Protein AF-A0A8T2MVT0-F1 (afdb_monomer_lite)

InterPro domains:
  IPR004836 Sodium/calcium exchanger protein [PR01259] (28-40)
  IPR004836 Sodium/calcium exchanger protein [PR01259] (41-52)
  IPR004836 Sodium/calcium exchanger protein [PR01259] (54-66)
  IPR004836 Sodium/calcium exchanger protein [PR01259] (67-80)
  IPR004837 Sodium/calcium exchanger membrane region [PF01699] (23-147)
  IPR044880 NCX, central ion-binding domain superfamily [G3DSA:1.20.1420.30] (1-172)
  IPR051171 Calcium/Cation Antiporter [PTHR11878] (1-149)

Secondary structure (DSSP, 8-state):
-HHHHHHHHHHHHTSPPTTGGGGHHHHHHHHHHHHHHHHHHHHHHHHHHHHHT--HHHHHHHHHHHHHHHHHHHHHHHHHHH-TT-HHHHHHHHHHHHHIIIIIIIHHHHHHHHHHHHTT-------TTHHHHHHHHHHHHHHHHHHHHHHHHHHHHHHTT-S-SHHHHHH-TT--HHHHHHHSTT-SEEEETTTTEEEE----

Organism: NCBI:txid121402

Foldseek 3Di:
DVVVCVVVVVLCVQQDDCPPPVNPSNVVSVVVSVVVVLVVLLVVQLVVCVVVVHHSVVSSVVVVVCVQVVVLVVQLVVCCVVDPVSPSSVCSVVVSVCCCCCVVVVVVVVVQCVVCVVVVHDDDDDCPCVVVVVVVVVVVVVVVVVLVVVLVVVVVCVLVVNDDCQVNLVSPPDDDPVVVCVSCPVPQWDQDNVVSDIDGDDDD

Radius of gyration: 23.91 Å; chains: 1; bounding box: 56×41×60 Å

Structure (mmCIF, N/CA/C/O backbone):
data_AF-A0A8T2MVT0-F1
#
_entry.id   AF-A0A8T2MVT0-F1
#
loop_
_atom_site.group_PDB
_atom_site.id
_atom_site.type_symbol
_atom_site.label_atom_id
_atom_site.label_alt_id
_atom_site.label_comp_id
_atom_site.label_asym_id
_atom_site.label_entity_id
_atom_site.label_seq_id
_atom_site.pdbx_PDB_ins_code
_atom_site.Cartn_x
_atom_site.Cartn_y
_atom_site.Cartn_z
_atom_site.occupancy
_atom_site.B_iso_or_equiv
_atom_site.auth_seq_id
_atom_site.auth_comp_id
_atom_site.auth_asym_id
_atom_site.auth_atom_id
_atom_site.pdbx_PDB_model_num
ATOM 1 N N . MET A 1 1 ? -14.343 26.063 -3.616 1.00 56.59 1 MET A N 1
ATOM 2 C CA . MET A 1 1 ? -14.250 24.582 -3.611 1.00 56.59 1 MET A CA 1
ATOM 3 C C . MET A 1 1 ? -14.595 23.917 -4.950 1.00 56.59 1 MET A C 1
ATOM 5 O O . MET A 1 1 ? -14.144 22.805 -5.187 1.00 56.59 1 MET A O 1
ATOM 9 N N . HIS A 1 2 ? -15.331 24.571 -5.863 1.00 71.50 2 HIS A N 1
ATOM 10 C CA . HIS A 1 2 ? -15.676 23.964 -7.160 1.00 71.50 2 HIS A CA 1
ATOM 11 C C . HIS A 1 2 ? -14.484 23.880 -8.140 1.00 71.50 2 HIS A C 1
ATOM 13 O O . HIS A 1 2 ? -14.334 22.885 -8.829 1.00 71.50 2 HIS A O 1
ATOM 19 N N . PHE A 1 3 ? -13.586 24.872 -8.164 1.00 76.88 3 PHE A N 1
ATOM 20 C CA . PHE A 1 3 ? -12.464 24.904 -9.117 1.00 76.88 3 PHE A CA 1
ATOM 21 C C . PHE A 1 3 ? -11.421 23.791 -8.885 1.00 76.88 3 PHE A C 1
ATOM 23 O O . PHE A 1 3 ? -11.001 23.143 -9.836 1.00 76.88 3 PHE A O 1
ATOM 30 N N . LEU A 1 4 ? -11.070 23.492 -7.624 1.00 71.88 4 LEU A N 1
ATOM 31 C CA . LEU A 1 4 ? -10.156 22.383 -7.296 1.00 71.88 4 LEU A CA 1
ATOM 32 C C . LEU A 1 4 ? -10.736 21.005 -7.653 1.00 71.88 4 LEU A C 1
ATOM 34 O O . LEU A 1 4 ? -9.999 20.099 -8.026 1.00 71.88 4 LEU A O 1
ATOM 38 N N . THR A 1 5 ? -12.057 20.839 -7.553 1.00 78.06 5 THR A N 1
ATOM 39 C CA . THR A 1 5 ? -12.717 19.556 -7.832 1.00 78.06 5 THR A CA 1
ATOM 40 C C . THR A 1 5 ? -12.989 19.337 -9.318 1.00 78.06 5 THR A C 1
ATOM 42 O O . THR A 1 5 ? -13.214 18.199 -9.713 1.00 78.06 5 THR A O 1
ATOM 45 N N . VAL A 1 6 ? -12.923 20.377 -10.162 1.00 78.88 6 VAL A N 1
ATOM 46 C CA . VAL A 1 6 ? -13.047 20.244 -11.627 1.00 78.88 6 VAL A CA 1
ATOM 47 C C . VAL A 1 6 ? -11.916 19.396 -12.196 1.00 78.88 6 VAL A C 1
ATOM 49 O O . VAL A 1 6 ? -12.187 18.508 -12.995 1.00 78.88 6 VAL A O 1
ATOM 52 N N . PHE A 1 7 ? -10.678 19.606 -11.740 1.00 78.56 7 PHE A N 1
ATOM 53 C CA . PHE A 1 7 ? -9.538 18.784 -12.157 1.00 78.56 7 PHE A CA 1
ATOM 54 C C . PHE A 1 7 ? -9.799 17.293 -11.893 1.00 78.56 7 PHE A C 1
ATOM 56 O O . PHE A 1 7 ? -9.676 16.462 -12.790 1.00 78.56 7 PHE A O 1
ATOM 63 N N . TRP A 1 8 ? -10.261 16.976 -10.682 1.00 71.31 8 TRP A N 1
ATOM 64 C CA . TRP A 1 8 ? -10.567 15.605 -10.274 1.00 71.31 8 TRP A CA 1
ATOM 65 C C . TRP A 1 8 ? -11.783 15.026 -11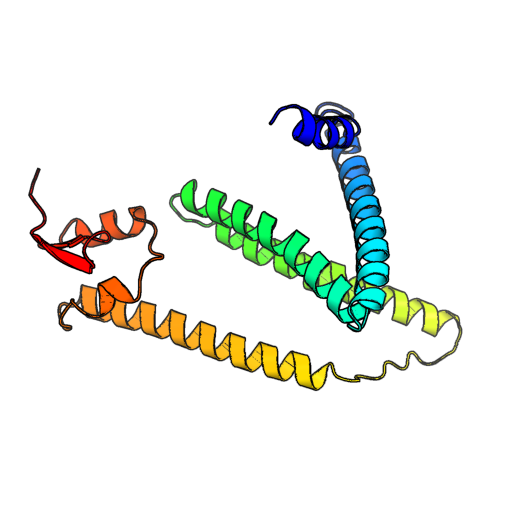.011 1.00 71.31 8 TRP A C 1
ATOM 67 O O . TRP A 1 8 ? -11.777 13.869 -11.420 1.00 71.31 8 TRP A O 1
ATOM 77 N N . LYS A 1 9 ? -12.810 15.846 -11.263 1.00 75.75 9 LYS A N 1
ATOM 78 C CA . LYS A 1 9 ? -14.000 15.455 -12.031 1.00 75.75 9 LYS A CA 1
ATOM 79 C C . LYS A 1 9 ? -13.685 15.145 -13.489 1.00 75.75 9 LYS A C 1
ATOM 81 O O . LYS A 1 9 ? -14.251 14.204 -14.024 1.00 75.75 9 LYS A O 1
ATOM 86 N N . VAL A 1 10 ? -12.797 15.908 -14.124 1.00 77.12 10 VAL A N 1
ATOM 87 C CA . VAL A 1 10 ? -12.372 15.659 -15.510 1.00 77.12 10 VAL A CA 1
ATOM 88 C C . VAL A 1 10 ? -11.519 14.395 -15.590 1.00 77.12 10 VAL A C 1
ATOM 90 O O . VAL A 1 10 ? -11.726 13.583 -16.484 1.00 77.12 10 VAL A O 1
ATOM 93 N N . LEU A 1 11 ? -10.6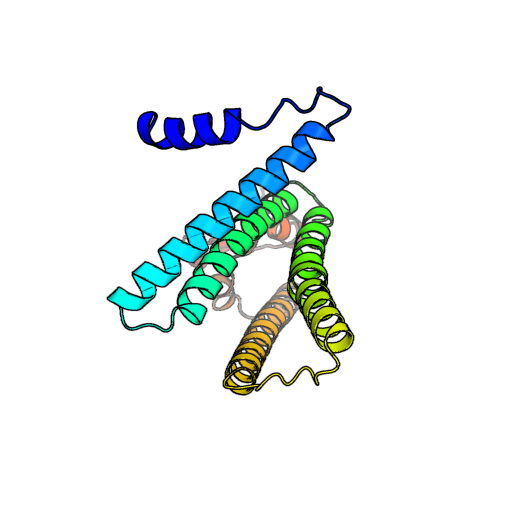21 14.185 -14.624 1.00 73.88 11 LEU A N 1
ATOM 94 C CA . LEU A 1 11 ? -9.790 12.983 -14.565 1.00 73.88 11 LEU A CA 1
ATOM 95 C C . LEU A 1 11 ? -10.634 11.710 -14.382 1.00 73.88 11 LEU A C 1
ATOM 97 O O . LEU A 1 11 ? -10.388 10.709 -15.051 1.00 73.88 11 LEU A O 1
ATOM 101 N N . PHE A 1 12 ? -11.676 11.760 -13.547 1.00 71.62 12 PHE A N 1
ATOM 102 C CA . PHE A 1 12 ? -12.602 10.638 -13.372 1.00 71.62 12 PHE A CA 1
ATOM 103 C C . PHE A 1 12 ? -13.691 10.525 -14.440 1.00 71.62 12 PHE A C 1
ATOM 105 O O . PHE A 1 12 ? -14.237 9.441 -14.614 1.00 71.62 12 PHE A O 1
ATOM 112 N N . ALA A 1 13 ? -13.973 11.580 -15.206 1.00 73.88 13 ALA A N 1
ATOM 113 C CA . ALA A 1 13 ? -14.859 11.492 -16.368 1.00 73.88 13 ALA A CA 1
ATOM 114 C C . ALA A 1 13 ? -14.280 10.606 -17.487 1.00 73.88 13 ALA A C 1
ATOM 116 O O . ALA A 1 13 ? -15.027 10.138 -18.343 1.00 73.88 13 ALA A O 1
ATOM 117 N N . CYS A 1 14 ? -12.968 10.344 -17.469 1.00 70.81 14 CYS A N 1
ATOM 118 C CA . CYS A 1 14 ? -12.319 9.382 -18.360 1.00 70.81 14 CYS A CA 1
ATOM 119 C C . CYS A 1 14 ? -12.651 7.916 -18.024 1.00 70.81 14 CYS A C 1
ATOM 121 O O . CYS A 1 14 ? -12.365 7.040 -18.838 1.00 70.81 14 CYS A O 1
ATOM 123 N N . VAL A 1 15 ? -13.230 7.627 -16.852 1.00 76.50 15 VAL A N 1
ATOM 124 C CA . VAL A 1 15 ? -13.641 6.269 -16.471 1.00 76.50 15 VAL A CA 1
ATOM 125 C C . VAL A 1 15 ? -15.044 6.002 -17.035 1.00 76.50 15 VAL A C 1
ATOM 127 O O . VAL A 1 15 ? -15.980 6.727 -16.693 1.00 76.50 15 VAL A O 1
ATOM 130 N N . PRO A 1 16 ? -15.223 4.995 -17.912 1.00 76.19 16 PRO A N 1
ATOM 131 C CA . PRO A 1 16 ? -16.522 4.704 -18.507 1.00 76.19 16 PRO A CA 1
ATOM 132 C C . PRO A 1 16 ? -17.524 4.221 -17.442 1.00 76.19 16 PRO A C 1
ATOM 134 O O . PRO A 1 16 ? -17.116 3.609 -16.452 1.00 76.19 16 PRO A O 1
ATOM 137 N N . PRO A 1 17 ? -18.836 4.457 -17.638 1.00 75.00 17 PRO A N 1
ATOM 138 C CA . PRO A 1 17 ? -19.864 4.035 -16.690 1.00 75.00 17 PRO A CA 1
ATOM 139 C C . PRO A 1 17 ? -19.879 2.509 -16.514 1.00 75.00 17 PRO A C 1
ATOM 141 O O . PRO A 1 17 ? -19.619 1.753 -17.452 1.00 75.00 17 PRO A O 1
ATOM 144 N N . THR A 1 18 ? -20.224 2.056 -15.308 1.00 71.50 18 THR A N 1
ATOM 145 C CA . THR A 1 18 ? -20.203 0.641 -14.885 1.00 71.50 18 THR A CA 1
ATOM 146 C C . THR A 1 18 ? -21.158 -0.265 -15.669 1.00 71.50 18 THR A C 1
ATOM 148 O O . THR A 1 18 ? -20.956 -1.476 -15.709 1.00 71.50 18 THR A O 1
ATOM 151 N N . GLU A 1 19 ? -22.159 0.308 -16.337 1.00 74.62 19 GLU A N 1
ATOM 152 C CA . GLU A 1 19 ? -23.109 -0.409 -17.198 1.00 74.62 19 GLU A CA 1
ATOM 153 C C . GLU A 1 19 ? -22.504 -0.812 -18.554 1.00 74.62 19 GLU A C 1
ATOM 155 O O . GLU A 1 19 ? -23.025 -1.694 -19.240 1.00 74.62 19 GLU A O 1
ATOM 160 N N . TYR A 1 20 ? -21.377 -0.211 -18.948 1.00 74.31 20 TYR A N 1
ATOM 161 C CA . TYR A 1 20 ? -20.717 -0.538 -20.205 1.00 74.31 20 TYR A CA 1
ATOM 162 C C . TYR A 1 20 ? -19.908 -1.837 -20.074 1.00 74.31 20 TYR A C 1
ATOM 164 O O . TYR A 1 20 ? -18.993 -1.946 -19.254 1.00 74.31 20 TYR A O 1
ATOM 172 N N . TRP A 1 21 ? -20.227 -2.830 -20.911 1.00 75.62 21 TRP A N 1
ATOM 173 C CA . TRP A 1 21 ? -19.505 -4.108 -21.013 1.00 75.62 21 TRP A CA 1
ATOM 174 C C . TRP A 1 21 ? -19.365 -4.865 -19.675 1.00 75.62 21 TRP A C 1
ATOM 176 O O . TRP A 1 21 ? -18.282 -5.339 -19.327 1.00 75.62 21 TRP A O 1
ATOM 186 N N . ASN A 1 22 ? -20.458 -4.993 -18.913 1.00 80.12 22 ASN A N 1
ATOM 187 C CA . ASN A 1 22 ? -20.481 -5.697 -17.618 1.00 80.12 22 ASN A CA 1
ATOM 188 C C . ASN A 1 22 ? -19.393 -5.207 -16.636 1.00 80.12 22 ASN A C 1
ATOM 190 O O . ASN A 1 22 ? -18.810 -6.003 -15.904 1.00 80.12 22 ASN A O 1
ATOM 194 N N . GLY A 1 23 ? -19.052 -3.915 -16.673 1.00 78.69 23 GLY A N 1
ATOM 195 C CA . GLY A 1 23 ? -18.061 -3.309 -15.782 1.00 78.69 23 GLY A CA 1
ATOM 196 C C . GLY A 1 23 ? -16.592 -3.603 -16.119 1.00 78.69 23 GLY A C 1
ATOM 197 O O . GLY A 1 23 ? -15.710 -2.958 -15.552 1.00 78.69 23 GLY A O 1
ATOM 198 N N . TRP A 1 24 ? -16.290 -4.491 -17.074 1.00 83.25 24 TRP A N 1
ATOM 199 C CA . TRP A 1 24 ? -14.906 -4.808 -17.459 1.00 83.25 24 TRP A CA 1
ATOM 200 C C . TRP A 1 24 ? -14.171 -3.604 -18.049 1.00 83.25 24 TRP A C 1
ATOM 202 O O . TRP A 1 24 ? -13.002 -3.376 -17.743 1.00 83.25 24 TRP A O 1
ATOM 212 N N . ALA A 1 25 ? -14.864 -2.794 -18.853 1.00 83.44 25 ALA A N 1
ATOM 213 C CA . ALA A 1 25 ? -14.296 -1.566 -19.402 1.00 83.44 25 ALA A CA 1
ATOM 214 C C . ALA A 1 25 ? -13.951 -0.558 -18.292 1.00 83.44 25 ALA A C 1
ATOM 216 O O . ALA A 1 25 ? -12.874 0.035 -18.312 1.00 83.44 25 ALA A O 1
ATOM 217 N N . CYS A 1 26 ? -14.826 -0.414 -17.292 1.00 83.38 26 CYS A N 1
ATOM 218 C CA . CYS A 1 26 ? -14.576 0.431 -16.125 1.00 83.38 26 CYS A CA 1
ATOM 219 C C . CYS A 1 26 ? -13.349 -0.052 -15.340 1.00 83.38 26 CYS A C 1
ATOM 221 O O . CYS A 1 26 ? -12.514 0.764 -14.962 1.00 83.38 26 CYS A O 1
ATOM 223 N N . PHE A 1 27 ? -13.210 -1.365 -15.143 1.00 84.69 27 PHE A N 1
ATOM 224 C CA . PHE A 1 27 ? -12.093 -1.966 -14.413 1.00 84.69 27 PHE A CA 1
ATOM 225 C C . PHE A 1 27 ? -10.738 -1.765 -15.107 1.00 84.69 27 PHE A C 1
ATOM 227 O O . PHE A 1 27 ? -9.767 -1.346 -14.481 1.00 84.69 27 PHE A O 1
ATOM 234 N N . VAL A 1 28 ? -10.656 -2.028 -16.415 1.00 87.00 28 VAL A N 1
ATOM 235 C CA . VAL A 1 28 ? -9.388 -1.895 -17.154 1.00 87.00 28 VAL A CA 1
ATOM 236 C C . VAL A 1 28 ? -8.966 -0.429 -17.257 1.00 87.00 28 VAL A C 1
ATOM 238 O O . VAL A 1 28 ? -7.789 -0.105 -17.073 1.00 87.00 28 VAL A O 1
ATOM 241 N N . VAL A 1 29 ? -9.915 0.473 -17.522 1.00 87.12 29 VAL A N 1
ATOM 242 C CA . VAL A 1 29 ? -9.625 1.907 -17.630 1.00 87.12 29 VAL A CA 1
ATOM 243 C C . VAL A 1 29 ? -9.226 2.488 -16.274 1.00 87.12 29 VAL A C 1
ATOM 245 O O . VAL A 1 29 ? -8.252 3.235 -16.216 1.00 87.12 29 VAL A O 1
ATOM 248 N N . SER A 1 30 ? -9.898 2.116 -15.179 1.00 85.38 30 SER A N 1
ATOM 249 C CA . SER A 1 30 ? -9.543 2.611 -13.843 1.00 85.38 30 SER A CA 1
ATOM 250 C C . SER A 1 30 ? -8.144 2.160 -13.416 1.00 85.38 30 SER A C 1
ATOM 252 O O . SER A 1 30 ? -7.350 3.000 -12.998 1.00 85.38 30 SER A O 1
ATOM 254 N N . ILE A 1 31 ? -7.790 0.884 -13.609 1.00 86.25 31 ILE A N 1
ATOM 255 C CA . ILE A 1 31 ? -6.433 0.380 -13.340 1.00 86.25 31 ILE A CA 1
ATOM 256 C C . ILE A 1 31 ? -5.393 1.116 -14.189 1.00 86.25 31 ILE A C 1
ATOM 258 O O . ILE A 1 31 ? -4.340 1.494 -13.677 1.00 86.25 31 ILE A O 1
ATOM 262 N N . SER A 1 32 ? -5.687 1.360 -15.469 1.00 87.44 32 SER A N 1
ATOM 263 C CA . SER A 1 32 ? -4.769 2.066 -16.372 1.00 87.44 32 SER A CA 1
ATOM 264 C C . SER A 1 32 ? -4.530 3.514 -15.932 1.00 87.44 32 SER A C 1
ATOM 266 O O . SER A 1 32 ? -3.391 3.979 -15.925 1.00 87.44 32 SER A O 1
ATOM 268 N N . VAL A 1 33 ? -5.588 4.223 -15.523 1.00 86.62 33 VAL A N 1
ATOM 269 C CA . VAL A 1 33 ? -5.502 5.603 -15.018 1.00 86.62 33 VAL A CA 1
ATOM 270 C C . VAL A 1 33 ? -4.740 5.657 -13.696 1.00 86.62 33 VAL A C 1
ATOM 272 O O . VAL A 1 33 ? -3.877 6.519 -13.539 1.00 86.62 33 VAL A O 1
ATOM 275 N N . ILE A 1 34 ? -5.009 4.731 -12.769 1.00 85.38 34 ILE A N 1
ATOM 276 C CA . ILE A 1 34 ? -4.275 4.634 -11.500 1.00 85.38 34 ILE A CA 1
ATOM 277 C C . ILE A 1 34 ? -2.791 4.377 -11.779 1.00 85.38 34 ILE A C 1
ATOM 279 O O . ILE A 1 34 ? -1.951 5.106 -11.266 1.00 85.38 34 ILE A O 1
ATOM 283 N N . GLY A 1 35 ? -2.463 3.418 -12.651 1.00 85.56 35 GLY A N 1
ATOM 284 C CA . GLY A 1 35 ? -1.079 3.112 -13.020 1.00 85.56 35 GLY A CA 1
ATOM 285 C C . GLY A 1 35 ? -0.339 4.305 -13.632 1.00 85.56 35 GLY A C 1
ATOM 286 O O . GLY A 1 35 ? 0.784 4.605 -13.226 1.00 85.56 35 GLY A O 1
ATOM 287 N N . LEU A 1 36 ? -0.978 5.031 -14.556 1.00 86.31 36 LEU A N 1
ATOM 288 C CA . LEU A 1 36 ? -0.407 6.242 -15.152 1.00 86.31 36 LEU A CA 1
ATOM 289 C C . LEU A 1 36 ? -0.196 7.345 -14.106 1.00 86.31 36 LEU A C 1
ATOM 291 O O . LEU A 1 36 ? 0.858 7.976 -14.072 1.00 86.31 36 LEU A O 1
ATOM 295 N N . LEU A 1 37 ? -1.186 7.571 -13.242 1.00 85.12 37 LEU A N 1
ATOM 296 C CA . LEU A 1 37 ? -1.107 8.583 -12.196 1.00 85.12 37 LEU A CA 1
ATOM 297 C C . LEU A 1 37 ? 0.009 8.259 -11.193 1.00 85.12 37 LEU A C 1
ATOM 299 O O . LEU A 1 37 ? 0.784 9.145 -10.840 1.00 85.12 37 LEU A O 1
ATOM 303 N N . THR A 1 38 ? 0.132 6.996 -10.773 1.00 84.00 38 THR A N 1
ATOM 304 C CA . THR A 1 38 ? 1.208 6.539 -9.884 1.00 84.00 38 THR A CA 1
ATOM 305 C C . THR A 1 38 ? 2.585 6.729 -10.520 1.00 84.00 38 THR A C 1
ATOM 307 O O . THR A 1 38 ? 3.500 7.168 -9.825 1.00 84.00 38 THR A O 1
ATOM 310 N N . ALA A 1 39 ? 2.736 6.473 -11.824 1.00 84.81 39 ALA A N 1
ATOM 311 C CA . ALA A 1 39 ? 3.991 6.718 -12.537 1.00 84.81 39 ALA A CA 1
ATOM 312 C C . ALA A 1 39 ? 4.372 8.209 -12.526 1.00 84.81 39 ALA A C 1
ATOM 314 O O . ALA A 1 39 ? 5.478 8.558 -12.120 1.00 84.81 39 ALA A O 1
ATOM 315 N N . ILE A 1 40 ? 3.426 9.096 -12.860 1.00 86.19 40 ILE A N 1
ATOM 316 C CA . ILE A 1 40 ? 3.650 10.551 -12.853 1.00 86.19 40 ILE A CA 1
ATOM 317 C C . ILE A 1 40 ? 4.021 11.048 -11.449 1.00 86.19 40 ILE A C 1
ATOM 319 O O . ILE A 1 40 ? 4.938 11.853 -11.294 1.00 86.19 40 ILE A O 1
ATOM 323 N N . ILE A 1 41 ? 3.324 10.573 -10.411 1.00 84.69 41 ILE A N 1
ATOM 324 C CA . ILE A 1 41 ? 3.620 10.943 -9.020 1.00 84.69 41 ILE A CA 1
ATOM 325 C C . ILE A 1 41 ? 5.016 10.460 -8.614 1.00 84.69 41 ILE A C 1
ATOM 327 O O . ILE A 1 41 ? 5.733 11.201 -7.944 1.00 84.69 41 ILE A O 1
ATOM 331 N N . GLY A 1 42 ? 5.415 9.253 -9.027 1.00 82.44 42 GLY A N 1
ATOM 332 C CA . GLY A 1 42 ? 6.758 8.724 -8.786 1.00 82.44 42 GLY A CA 1
ATOM 333 C C . GLY A 1 42 ? 7.848 9.599 -9.406 1.00 82.44 42 GLY A C 1
ATOM 334 O O . GLY A 1 42 ? 8.805 9.967 -8.720 1.00 82.44 42 GLY A O 1
ATOM 335 N N . ASP A 1 43 ? 7.658 10.012 -10.659 1.00 85.19 43 ASP A N 1
ATOM 336 C CA . ASP A 1 43 ? 8.600 10.883 -11.365 1.00 85.19 43 ASP A CA 1
ATOM 337 C C . ASP A 1 43 ? 8.696 12.262 -10.691 1.00 85.19 43 ASP A C 1
ATOM 339 O O . ASP A 1 43 ? 9.796 12.751 -10.422 1.00 85.19 43 ASP A O 1
ATOM 343 N N . LEU A 1 44 ? 7.561 12.860 -10.307 1.00 83.75 44 LEU A N 1
ATOM 344 C CA . LEU A 1 44 ? 7.544 14.117 -9.549 1.00 83.75 44 LEU A CA 1
ATOM 345 C C . LEU A 1 44 ? 8.244 13.972 -8.189 1.00 83.75 44 LEU A C 1
ATOM 347 O O . LEU A 1 44 ? 9.042 14.832 -7.818 1.00 83.75 44 LEU A O 1
ATOM 351 N N . ALA A 1 45 ? 7.974 12.894 -7.449 1.00 81.44 45 ALA A N 1
ATOM 352 C CA . ALA A 1 45 ? 8.562 12.652 -6.132 1.00 81.44 45 ALA A CA 1
ATOM 353 C C . ALA A 1 45 ? 10.090 12.497 -6.191 1.00 81.44 45 ALA A C 1
ATOM 355 O O . ALA A 1 45 ? 10.780 12.920 -5.259 1.00 81.44 45 ALA A O 1
ATOM 356 N N . SER A 1 46 ? 10.619 11.933 -7.281 1.00 78.25 46 SER A N 1
ATOM 357 C CA . SER A 1 46 ? 12.064 11.833 -7.510 1.00 78.25 46 SER A CA 1
ATOM 358 C C . SER A 1 46 ? 12.696 13.208 -7.771 1.00 78.25 46 SER A C 1
ATOM 360 O O . SER A 1 46 ? 13.667 13.585 -7.118 1.00 78.25 46 SER A O 1
ATOM 362 N N . HIS A 1 47 ? 12.069 14.041 -8.609 1.00 83.06 47 HIS A N 1
ATOM 363 C CA . HIS A 1 47 ? 12.518 15.414 -8.840 1.00 83.06 47 HIS A CA 1
ATOM 364 C C . HIS A 1 47 ? 12.480 16.277 -7.572 1.00 83.06 47 HIS A C 1
ATOM 366 O O . HIS A 1 47 ? 13.420 17.032 -7.313 1.00 83.06 47 HIS A O 1
ATOM 372 N N . PHE A 1 48 ? 11.434 16.147 -6.749 1.00 80.62 48 PHE A N 1
ATOM 373 C CA . PHE A 1 48 ? 11.377 16.815 -5.448 1.00 80.62 48 PHE A CA 1
ATOM 374 C C . PHE A 1 48 ? 12.448 16.285 -4.481 1.00 80.62 48 PHE A C 1
ATOM 376 O O . PHE A 1 48 ? 13.088 17.085 -3.795 1.00 80.62 48 PHE A O 1
ATOM 383 N N . GLY A 1 49 ? 12.702 14.972 -4.456 1.00 77.56 49 GLY A N 1
ATOM 384 C CA . GLY A 1 49 ? 13.755 14.346 -3.644 1.00 77.56 49 GLY A CA 1
ATOM 385 C C . GLY A 1 49 ? 15.135 14.956 -3.895 1.00 77.56 49 GLY A C 1
ATOM 386 O O . GLY A 1 49 ? 15.796 15.395 -2.947 1.00 77.56 49 GLY A O 1
ATOM 387 N N . CYS A 1 50 ? 15.489 15.131 -5.170 1.00 75.19 50 CYS A N 1
ATOM 388 C CA . CYS A 1 50 ? 16.715 15.801 -5.604 1.00 75.19 50 CYS A CA 1
ATOM 389 C C . CYS A 1 50 ? 16.852 17.240 -5.072 1.00 75.19 50 CYS A C 1
ATOM 391 O O . CYS A 1 50 ? 17.951 17.654 -4.707 1.00 75.19 50 CYS A O 1
ATOM 393 N N . THR A 1 51 ? 15.759 18.008 -4.986 1.00 79.69 51 THR A N 1
ATOM 394 C CA . THR A 1 51 ? 15.800 19.393 -4.467 1.00 79.69 51 THR A CA 1
ATOM 395 C C . THR A 1 51 ? 15.939 19.478 -2.947 1.00 79.69 51 THR A C 1
ATOM 397 O O . THR A 1 51 ? 16.506 20.442 -2.438 1.00 79.69 51 THR A O 1
ATOM 400 N N . VAL A 1 52 ? 15.450 18.470 -2.220 1.00 80.75 52 VAL A N 1
ATOM 401 C CA . VAL A 1 52 ? 15.478 18.413 -0.747 1.00 80.75 52 VAL A CA 1
ATOM 402 C C . VAL A 1 52 ? 16.729 17.683 -0.229 1.00 80.75 52 VAL A C 1
ATOM 404 O O . VAL A 1 52 ? 17.023 17.720 0.964 1.00 80.75 52 VAL A O 1
ATOM 407 N N . GLY A 1 53 ? 17.505 17.042 -1.111 1.00 76.06 53 GLY A N 1
ATOM 408 C CA . GLY A 1 53 ? 18.691 16.264 -0.738 1.00 76.06 53 GLY A CA 1
ATOM 409 C C . GLY A 1 53 ? 18.357 14.914 -0.094 1.00 76.06 53 GLY A C 1
ATOM 410 O O . GLY A 1 53 ? 19.191 14.333 0.601 1.00 76.06 53 GLY A O 1
ATOM 411 N N . LEU A 1 54 ? 17.138 14.413 -0.307 1.00 75.44 54 LEU A N 1
ATOM 412 C CA . LEU A 1 54 ? 16.708 13.087 0.131 1.00 75.44 54 LEU A CA 1
ATOM 413 C C . LEU A 1 54 ? 16.886 12.084 -1.009 1.00 75.44 54 LEU A C 1
ATOM 415 O O . LEU A 1 54 ? 16.819 12.430 -2.182 1.00 75.44 54 LEU A O 1
ATOM 419 N N . ARG A 1 55 ? 17.099 10.814 -0.662 1.00 73.88 55 ARG A N 1
ATOM 420 C CA . ARG A 1 55 ? 17.234 9.749 -1.658 1.00 73.88 55 ARG A CA 1
ATOM 421 C C . ARG A 1 55 ? 15.887 9.538 -2.355 1.00 73.88 55 ARG A C 1
ATOM 423 O O . ARG A 1 55 ? 14.921 9.187 -1.681 1.00 73.88 55 ARG A O 1
ATOM 430 N N . ASP A 1 56 ? 15.851 9.674 -3.678 1.00 72.44 56 ASP A N 1
ATOM 431 C CA . ASP A 1 56 ? 14.630 9.592 -4.501 1.00 72.44 56 ASP A CA 1
ATOM 432 C C . ASP A 1 56 ? 13.798 8.331 -4.238 1.00 72.44 56 ASP A C 1
ATOM 434 O O . ASP A 1 56 ? 12.571 8.359 -4.214 1.00 72.44 56 ASP A O 1
ATOM 438 N N . THR A 1 57 ? 14.466 7.207 -3.972 1.00 67.94 57 THR A N 1
ATOM 439 C CA . THR A 1 57 ? 13.796 5.948 -3.636 1.00 67.94 57 THR A CA 1
ATOM 440 C C . THR A 1 57 ? 12.994 6.051 -2.338 1.00 67.94 57 THR A C 1
ATOM 442 O O . THR A 1 57 ? 11.920 5.475 -2.233 1.00 67.94 57 THR A O 1
ATOM 445 N N . VAL A 1 58 ? 13.492 6.784 -1.340 1.00 73.88 58 VAL A N 1
ATOM 446 C CA . VAL A 1 58 ? 12.818 6.932 -0.042 1.00 73.88 58 VAL A CA 1
ATOM 447 C C . VAL A 1 58 ? 11.617 7.862 -0.176 1.00 73.88 58 VAL A C 1
ATOM 449 O O . VAL A 1 58 ? 10.546 7.538 0.328 1.00 73.88 58 VAL A O 1
ATOM 452 N N . THR A 1 59 ? 11.760 8.984 -0.888 1.00 76.56 59 THR A N 1
ATOM 453 C CA . THR A 1 59 ? 10.648 9.922 -1.098 1.00 76.56 59 THR A CA 1
ATOM 454 C C . THR A 1 59 ? 9.539 9.280 -1.925 1.00 76.56 59 THR A C 1
ATOM 456 O O . THR A 1 59 ? 8.386 9.300 -1.499 1.00 76.56 59 THR A O 1
ATOM 459 N N . ALA A 1 60 ? 9.873 8.627 -3.042 1.00 74.44 60 ALA A N 1
ATOM 460 C CA . ALA A 1 60 ? 8.894 7.943 -3.884 1.00 74.44 60 ALA A CA 1
ATOM 461 C C . ALA A 1 60 ? 8.151 6.830 -3.126 1.00 74.44 60 ALA A C 1
ATOM 463 O O . ALA A 1 60 ? 6.923 6.781 -3.162 1.00 74.44 60 ALA A O 1
ATOM 464 N N . VAL A 1 61 ? 8.866 5.978 -2.379 1.00 74.75 61 VAL A N 1
ATOM 465 C CA . VAL A 1 61 ? 8.242 4.887 -1.610 1.00 74.75 61 VAL A CA 1
ATOM 466 C C . VAL A 1 61 ? 7.320 5.424 -0.517 1.00 74.75 61 VAL A C 1
ATOM 468 O O . VAL A 1 61 ? 6.226 4.896 -0.353 1.00 74.75 61 VAL A O 1
ATOM 471 N N . VAL A 1 62 ? 7.702 6.486 0.200 1.00 80.25 62 VAL A N 1
ATOM 472 C CA . VAL A 1 62 ? 6.853 7.069 1.253 1.00 80.25 62 VAL A CA 1
ATOM 473 C C . VAL A 1 62 ? 5.593 7.702 0.663 1.00 80.25 62 VAL A C 1
ATOM 475 O O . VAL A 1 62 ? 4.504 7.437 1.162 1.00 80.25 62 VAL A O 1
ATOM 478 N N . PHE A 1 63 ? 5.697 8.487 -0.413 1.00 79.81 63 PHE A N 1
ATOM 479 C CA . PHE A 1 63 ? 4.516 9.093 -1.039 1.00 79.81 63 PHE A CA 1
ATOM 480 C C . PHE A 1 63 ? 3.567 8.048 -1.635 1.00 79.81 63 PHE A C 1
ATOM 482 O O . PHE A 1 63 ? 2.354 8.175 -1.477 1.00 79.81 63 PHE A O 1
ATOM 489 N N . VAL A 1 64 ? 4.098 6.995 -2.262 1.00 78.38 64 VAL A N 1
ATOM 490 C CA . VAL A 1 64 ? 3.288 5.887 -2.790 1.00 78.38 64 VAL A CA 1
ATOM 491 C C . VAL A 1 64 ? 2.644 5.081 -1.655 1.00 78.38 64 VAL A C 1
ATOM 493 O O . VAL A 1 64 ? 1.454 4.770 -1.721 1.00 78.38 64 VAL A O 1
ATOM 496 N N . ALA A 1 65 ? 3.385 4.791 -0.581 1.00 79.69 65 ALA A N 1
ATOM 497 C CA . ALA A 1 65 ? 2.859 4.080 0.585 1.00 79.69 65 ALA A CA 1
ATOM 498 C C . ALA A 1 65 ? 1.774 4.889 1.315 1.00 79.69 65 ALA A C 1
ATOM 500 O O . ALA A 1 65 ? 0.749 4.335 1.706 1.00 79.69 65 ALA A O 1
ATOM 501 N N . LEU A 1 66 ? 1.955 6.205 1.459 1.00 83.00 66 LEU A N 1
ATOM 502 C CA . LEU A 1 66 ? 0.938 7.096 2.025 1.00 83.00 66 LEU A CA 1
ATOM 503 C C . LEU A 1 66 ? -0.287 7.203 1.110 1.00 83.00 66 LEU A C 1
ATOM 505 O O . LEU A 1 66 ? -1.418 7.138 1.587 1.00 83.00 66 LEU A O 1
ATOM 509 N N . GLY A 1 67 ? -0.069 7.333 -0.201 1.00 80.31 67 GLY A N 1
ATOM 510 C CA . GLY A 1 67 ? -1.132 7.462 -1.198 1.00 80.31 67 GLY A CA 1
ATOM 511 C C . GLY A 1 67 ? -2.041 6.236 -1.309 1.00 80.31 67 GLY A C 1
ATOM 512 O O . GLY A 1 67 ? -3.185 6.379 -1.724 1.00 80.31 67 GLY A O 1
ATOM 513 N N . THR A 1 68 ? -1.559 5.059 -0.905 1.00 82.88 68 THR A N 1
ATOM 514 C CA . THR A 1 68 ? -2.334 3.808 -0.835 1.00 82.88 68 THR A CA 1
ATOM 515 C C . THR A 1 68 ? -2.942 3.600 0.554 1.00 82.88 68 THR A C 1
ATOM 517 O O . THR A 1 68 ? -4.155 3.478 0.694 1.00 82.88 68 THR A O 1
ATOM 520 N N . SER A 1 69 ? -2.137 3.710 1.613 1.00 84.94 69 SER A N 1
ATOM 521 C CA . SER A 1 69 ? -2.586 3.408 2.982 1.00 84.94 69 SER A CA 1
ATOM 522 C C . SER A 1 69 ? -3.677 4.352 3.498 1.00 84.94 69 SER A C 1
ATOM 524 O O . SER A 1 69 ? -4.544 3.928 4.262 1.00 84.94 69 SER A O 1
ATOM 526 N N . ILE A 1 70 ? -3.657 5.635 3.113 1.00 85.12 70 ILE A N 1
ATOM 527 C CA . ILE A 1 70 ? -4.672 6.614 3.539 1.00 85.12 70 ILE A CA 1
ATOM 528 C C . ILE A 1 70 ? -6.073 6.226 3.030 1.00 85.12 70 ILE A C 1
ATOM 530 O O . ILE A 1 70 ? -6.971 6.073 3.863 1.00 85.12 70 ILE A O 1
ATOM 534 N N . PRO A 1 71 ? -6.307 6.052 1.714 1.00 81.75 71 PRO A N 1
ATOM 535 C CA . PRO A 1 71 ? -7.612 5.620 1.221 1.00 81.75 71 PRO A CA 1
ATOM 536 C C . PRO A 1 71 ? -8.007 4.229 1.732 1.00 81.75 71 PRO A C 1
ATOM 538 O O . PRO A 1 71 ? -9.168 4.056 2.096 1.00 81.75 71 PRO A O 1
ATOM 541 N N . ASP A 1 72 ? -7.068 3.284 1.859 1.00 84.31 72 ASP A N 1
ATOM 542 C CA . ASP A 1 72 ? -7.339 1.965 2.453 1.00 84.31 72 ASP A CA 1
ATOM 543 C C . ASP A 1 72 ? -7.834 2.078 3.905 1.00 84.31 72 ASP A C 1
ATOM 545 O O . ASP A 1 72 ? -8.789 1.407 4.309 1.00 84.31 72 ASP A O 1
ATOM 549 N N . THR A 1 73 ? -7.238 2.980 4.689 1.00 83.81 73 THR A N 1
ATOM 550 C CA . THR A 1 73 ? -7.656 3.254 6.071 1.00 83.81 73 THR A CA 1
ATOM 551 C C . THR A 1 73 ? -9.051 3.869 6.112 1.00 83.81 73 THR A C 1
ATOM 553 O O . THR A 1 73 ? -9.875 3.463 6.930 1.00 83.81 73 THR A O 1
ATOM 556 N N . PHE A 1 74 ? -9.358 4.816 5.220 1.00 84.44 74 PHE A N 1
ATOM 557 C CA . PHE A 1 74 ? -10.699 5.399 5.135 1.00 84.44 74 PHE A CA 1
ATOM 558 C C . PHE A 1 74 ? -11.751 4.365 4.733 1.00 84.44 74 PHE A C 1
ATOM 560 O O . PHE A 1 74 ? -12.803 4.311 5.365 1.00 84.44 74 PHE A O 1
ATOM 567 N N . ALA A 1 75 ? -11.464 3.523 3.739 1.00 84.25 75 ALA A N 1
ATOM 568 C CA . ALA A 1 75 ? -12.359 2.450 3.322 1.00 84.25 75 ALA A CA 1
ATOM 569 C C . ALA A 1 75 ? -12.609 1.453 4.465 1.00 84.25 75 ALA A C 1
ATOM 571 O O . ALA A 1 75 ? -13.757 1.127 4.754 1.00 84.25 75 ALA A O 1
ATOM 572 N N . SER A 1 76 ? -11.554 1.053 5.183 1.00 82.56 76 SER A N 1
ATOM 573 C CA . SER A 1 76 ? -11.656 0.143 6.335 1.00 82.56 76 SER A CA 1
ATOM 574 C C . SER A 1 76 ? -12.432 0.768 7.495 1.00 82.56 76 SER A C 1
ATOM 576 O O . SER A 1 76 ? -13.277 0.117 8.101 1.00 82.56 76 SER A O 1
ATOM 578 N N . LYS A 1 77 ? -12.216 2.061 7.775 1.00 81.94 77 LYS A N 1
ATOM 579 C CA . LYS A 1 77 ? -12.977 2.798 8.792 1.00 81.94 77 LYS A CA 1
ATOM 580 C C . LYS A 1 77 ? -14.463 2.849 8.443 1.00 81.94 77 LYS A C 1
ATOM 582 O O . LYS A 1 77 ? -15.298 2.593 9.305 1.00 81.94 77 LYS A O 1
ATOM 587 N N . VAL A 1 78 ? -14.792 3.200 7.200 1.00 82.56 78 VAL A N 1
ATOM 588 C CA . VAL A 1 78 ? -16.185 3.271 6.738 1.00 82.56 78 VAL A CA 1
ATOM 589 C C . VAL A 1 78 ? -16.832 1.891 6.821 1.00 82.56 78 VAL A C 1
ATOM 591 O O . VAL A 1 78 ? -17.912 1.783 7.389 1.00 82.56 78 VAL A O 1
ATOM 594 N N . ALA A 1 79 ? -16.143 0.838 6.374 1.00 80.88 79 ALA A N 1
ATOM 595 C CA . ALA A 1 79 ? -16.620 -0.537 6.492 1.00 80.88 79 ALA A CA 1
ATOM 596 C C . ALA A 1 79 ? -16.859 -0.950 7.955 1.00 80.88 79 ALA A C 1
ATOM 598 O O . ALA A 1 79 ? -17.899 -1.516 8.257 1.00 80.88 79 ALA A O 1
ATOM 599 N N . ALA A 1 80 ? -15.955 -0.602 8.876 1.00 78.88 80 ALA A N 1
ATOM 600 C CA . ALA A 1 80 ? -16.112 -0.900 10.303 1.00 78.88 80 ALA A CA 1
ATOM 601 C C . ALA A 1 80 ? -17.249 -0.117 10.975 1.00 78.88 80 ALA A C 1
ATOM 603 O O . ALA A 1 80 ? -17.801 -0.579 11.961 1.00 78.88 80 ALA A O 1
ATOM 604 N N . THR A 1 81 ? -17.570 1.079 10.475 1.00 74.19 81 THR A N 1
ATOM 605 C CA . THR A 1 81 ? -18.652 1.912 11.033 1.00 74.19 81 THR A CA 1
ATOM 606 C C . THR A 1 81 ? -20.019 1.503 10.478 1.00 74.19 81 THR A C 1
ATOM 608 O O . THR A 1 81 ? -21.041 1.780 11.088 1.00 74.19 81 THR A O 1
ATOM 611 N N . GLN A 1 82 ? -20.056 0.901 9.287 1.00 76.75 82 GLN A N 1
ATOM 612 C CA . GLN A 1 82 ? -21.299 0.511 8.617 1.00 76.75 82 GLN A CA 1
ATOM 613 C C . GLN A 1 82 ? -21.690 -0.951 8.855 1.00 76.75 82 GLN A C 1
ATOM 615 O O . GLN A 1 82 ? -22.839 -1.308 8.603 1.00 76.75 82 GLN A O 1
ATOM 620 N N . ASP A 1 83 ? -20.754 -1.787 9.299 1.00 74.44 83 ASP A N 1
ATOM 621 C CA . ASP A 1 83 ? -20.955 -3.215 9.525 1.00 74.44 83 ASP A CA 1
ATOM 622 C C . ASP A 1 83 ? -20.936 -3.534 11.026 1.00 74.44 83 ASP A C 1
ATOM 624 O O . ASP A 1 83 ? -19.956 -3.255 11.714 1.00 74.44 83 ASP A O 1
ATOM 628 N N . GLN A 1 84 ? -22.005 -4.162 11.519 1.00 63.41 84 GLN A N 1
ATOM 629 C CA . GLN A 1 84 ? -22.183 -4.502 12.934 1.00 63.41 84 GLN A CA 1
ATOM 630 C C . GLN A 1 84 ? -21.124 -5.501 13.434 1.00 63.41 84 GLN A C 1
ATOM 632 O O . GLN A 1 84 ? -20.757 -5.478 14.608 1.00 63.41 84 GLN A O 1
ATOM 637 N N . TYR A 1 85 ? -20.614 -6.362 12.547 1.00 72.00 85 TYR A N 1
ATOM 638 C CA . TYR A 1 85 ? -19.594 -7.364 12.883 1.00 72.00 85 TYR A CA 1
ATOM 639 C C . TYR A 1 85 ? -18.188 -6.978 12.410 1.00 72.00 85 TYR A C 1
ATOM 641 O O . TYR A 1 85 ? -17.233 -7.703 12.670 1.00 72.00 85 TYR A O 1
ATOM 649 N N . ALA A 1 86 ? -18.043 -5.829 11.738 1.00 74.75 86 ALA A N 1
ATOM 650 C CA . ALA A 1 86 ? -16.787 -5.329 11.176 1.00 74.75 86 ALA A CA 1
ATOM 651 C C . ALA A 1 86 ? -16.02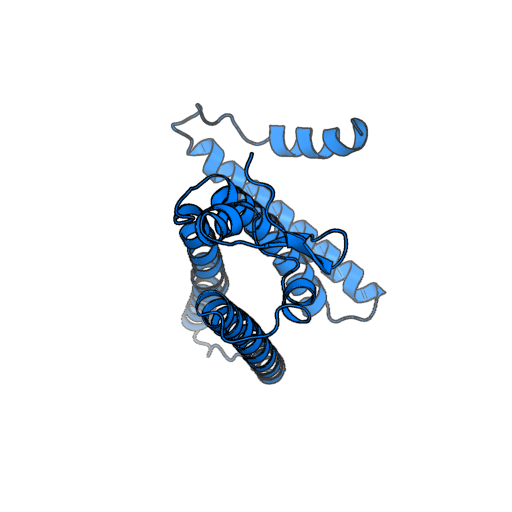2 -6.325 10.267 1.00 74.75 86 ALA A C 1
ATOM 653 O O . ALA A 1 86 ? -14.852 -6.087 9.942 1.00 74.75 86 ALA A O 1
ATOM 654 N N . ASP A 1 87 ? -16.668 -7.394 9.792 1.00 78.12 87 ASP A N 1
ATOM 655 C CA . ASP A 1 87 ? -16.066 -8.424 8.938 1.00 78.12 87 ASP A CA 1
ATOM 656 C C . ASP A 1 87 ? -15.584 -7.821 7.613 1.00 78.12 87 ASP A C 1
ATOM 658 O O . ASP A 1 87 ? -14.496 -8.140 7.115 1.00 78.12 87 ASP A O 1
ATOM 662 N N . ALA A 1 88 ? -16.351 -6.869 7.072 1.00 78.12 88 ALA A N 1
ATOM 663 C CA . ALA A 1 88 ? -15.981 -6.133 5.869 1.00 78.12 88 ALA A CA 1
ATOM 664 C C . ALA A 1 88 ? -14.681 -5.321 6.044 1.00 78.12 88 ALA A C 1
ATOM 666 O O . ALA A 1 88 ? -13.880 -5.217 5.111 1.00 78.12 88 ALA A O 1
ATOM 667 N N . SER A 1 89 ? -14.432 -4.778 7.240 1.00 80.81 89 SER A N 1
ATOM 668 C CA . SER A 1 89 ? -13.202 -4.034 7.543 1.00 80.81 89 SER A CA 1
ATOM 669 C C . SER A 1 89 ? -11.987 -4.958 7.604 1.00 80.81 89 SER A C 1
ATOM 671 O O . SER A 1 89 ? -10.956 -4.670 6.992 1.00 80.81 89 SER A O 1
ATOM 673 N N . VAL A 1 90 ? -12.123 -6.114 8.264 1.00 83.00 90 VAL A N 1
ATOM 674 C CA . VAL A 1 90 ? -11.052 -7.122 8.350 1.00 83.00 90 VAL A CA 1
ATOM 675 C C . VAL A 1 90 ? -10.680 -7.639 6.961 1.00 83.00 90 VAL A C 1
ATOM 677 O O . VAL A 1 90 ? -9.492 -7.754 6.639 1.00 83.00 90 VAL A O 1
ATOM 680 N N . GLY A 1 91 ? -11.684 -7.900 6.120 1.00 83.81 91 GLY A N 1
ATOM 681 C CA . GLY A 1 91 ? -11.495 -8.284 4.723 1.00 83.81 91 GLY A CA 1
ATOM 682 C C . GLY A 1 91 ? -10.743 -7.225 3.917 1.00 83.81 91 GLY A C 1
ATOM 683 O O . GLY A 1 91 ? -9.812 -7.564 3.186 1.00 83.81 91 GLY A O 1
ATOM 684 N N . ASN A 1 92 ? -11.083 -5.944 4.092 1.00 85.25 92 ASN A N 1
ATOM 685 C CA . ASN A 1 92 ? -10.422 -4.851 3.382 1.00 85.25 92 ASN A CA 1
ATOM 686 C C . ASN A 1 92 ? -8.954 -4.681 3.807 1.00 85.25 92 ASN A C 1
ATOM 688 O O . ASN A 1 92 ? -8.073 -4.642 2.951 1.00 85.25 92 ASN A O 1
ATOM 692 N N . VAL A 1 93 ? -8.671 -4.664 5.116 1.00 85.25 93 VAL A N 1
ATOM 693 C CA . VAL A 1 93 ? -7.300 -4.520 5.648 1.00 85.25 93 VAL A CA 1
ATOM 694 C C . VAL A 1 93 ? -6.422 -5.711 5.265 1.00 85.25 93 VAL A C 1
ATOM 696 O O . VAL A 1 93 ? -5.255 -5.548 4.905 1.00 85.25 93 VAL A O 1
ATOM 699 N N . THR A 1 94 ? -6.961 -6.927 5.343 1.00 86.12 94 THR A N 1
ATOM 700 C CA . THR A 1 94 ? -6.201 -8.140 5.016 1.00 86.12 94 THR A CA 1
ATOM 701 C C . THR A 1 94 ? -5.985 -8.253 3.507 1.00 86.12 94 THR A C 1
ATOM 703 O O . THR A 1 94 ? -4.887 -8.590 3.062 1.00 86.12 94 THR A O 1
ATOM 706 N N . GLY A 1 95 ? -7.009 -7.930 2.713 1.00 86.19 95 GLY A N 1
ATOM 707 C CA . GLY A 1 95 ? -6.976 -7.994 1.256 1.00 86.19 95 GLY A CA 1
ATOM 708 C C . GLY A 1 95 ? -6.004 -6.993 0.633 1.00 86.19 95 GLY A C 1
ATOM 709 O O . GLY A 1 95 ? -5.167 -7.395 -0.178 1.00 86.19 95 GLY A O 1
ATOM 710 N N . SER A 1 96 ? -6.057 -5.718 1.031 1.00 86.94 96 SER A N 1
ATOM 711 C CA . SER A 1 96 ? -5.168 -4.680 0.484 1.00 86.94 96 SER A CA 1
ATOM 712 C C . SER A 1 96 ? -3.696 -4.958 0.812 1.00 86.94 96 SER A C 1
ATOM 714 O O . SER A 1 96 ? -2.833 -4.894 -0.067 1.00 86.94 96 SER A O 1
ATOM 716 N N . ASN A 1 97 ? -3.403 -5.401 2.038 1.00 88.25 97 ASN A N 1
ATOM 717 C CA . ASN A 1 97 ? -2.053 -5.798 2.444 1.00 88.25 97 ASN A CA 1
ATOM 718 C C . ASN A 1 97 ? -1.548 -7.039 1.695 1.00 88.25 97 ASN A C 1
ATOM 720 O O . ASN A 1 97 ? -0.394 -7.070 1.261 1.00 88.25 97 ASN A O 1
ATOM 724 N N . ALA A 1 98 ? -2.403 -8.048 1.502 1.00 88.44 98 ALA A N 1
ATOM 725 C CA . ALA A 1 98 ? -2.052 -9.233 0.727 1.00 88.44 98 ALA A CA 1
ATOM 726 C C . ALA A 1 98 ? -1.713 -8.865 -0.727 1.00 88.44 98 ALA A C 1
ATOM 728 O O . ALA A 1 98 ? -0.688 -9.303 -1.250 1.00 88.44 98 ALA A O 1
ATOM 729 N N . VAL A 1 99 ? -2.517 -8.010 -1.365 1.00 88.31 99 VAL A N 1
ATOM 730 C CA . VAL A 1 99 ? -2.250 -7.504 -2.720 1.00 88.31 99 VAL A CA 1
ATOM 731 C C . VAL A 1 99 ? -0.914 -6.755 -2.775 1.00 88.31 99 VAL A C 1
ATOM 733 O O . VAL A 1 99 ? -0.099 -7.036 -3.653 1.00 88.31 99 VAL A O 1
ATOM 736 N N . ASN A 1 100 ? -0.620 -5.878 -1.814 1.00 87.50 100 ASN A N 1
ATOM 737 C CA . ASN A 1 100 ? 0.637 -5.122 -1.793 1.00 87.50 100 ASN A CA 1
ATOM 738 C C . ASN A 1 100 ? 1.878 -6.026 -1.701 1.00 87.50 100 ASN A C 1
ATOM 740 O O . ASN A 1 100 ? 2.864 -5.816 -2.413 1.00 87.50 100 ASN A O 1
ATOM 744 N N . VAL A 1 101 ? 1.835 -7.068 -0.868 1.00 87.38 101 VAL A N 1
ATOM 745 C CA . VAL A 1 101 ? 2.972 -7.985 -0.697 1.00 87.38 101 VAL A CA 1
ATOM 746 C C . VAL A 1 101 ? 3.081 -8.962 -1.869 1.00 87.38 101 VAL A C 1
ATOM 748 O O . VAL A 1 101 ? 4.149 -9.084 -2.473 1.00 87.38 101 VAL A O 1
ATOM 751 N N . PHE A 1 102 ? 1.993 -9.650 -2.221 1.00 88.75 102 PHE A N 1
ATOM 752 C CA . PHE A 1 102 ? 2.029 -10.705 -3.236 1.00 88.75 102 PHE A CA 1
ATOM 753 C C . PHE A 1 102 ? 2.062 -10.151 -4.660 1.00 88.75 102 PHE A C 1
ATOM 755 O O . PHE A 1 102 ? 2.892 -10.582 -5.461 1.00 88.75 102 PHE A O 1
ATOM 762 N N . LEU A 1 103 ? 1.192 -9.192 -4.985 1.00 87.81 103 LEU A N 1
ATOM 763 C CA . LEU A 1 103 ? 1.130 -8.606 -6.324 1.00 87.81 103 LEU A CA 1
ATOM 764 C C . LEU A 1 103 ? 2.122 -7.454 -6.487 1.00 87.81 103 LEU A C 1
ATOM 766 O O . LEU A 1 103 ? 2.770 -7.376 -7.525 1.00 87.81 103 LEU A O 1
ATOM 770 N N . GLY A 1 104 ? 2.298 -6.602 -5.474 1.00 85.31 104 GLY A N 1
ATOM 771 C CA . GLY A 1 104 ? 3.258 -5.498 -5.546 1.00 85.31 104 GLY A CA 1
ATOM 772 C C . GLY A 1 104 ? 4.708 -5.988 -5.587 1.00 85.31 104 GLY A C 1
ATOM 773 O O . GLY A 1 104 ? 5.408 -5.799 -6.581 1.00 85.31 104 GLY A O 1
ATOM 774 N N . ILE A 1 105 ? 5.166 -6.649 -4.521 1.00 86.31 105 ILE A N 1
ATOM 775 C CA . ILE A 1 105 ? 6.567 -7.096 -4.407 1.00 86.31 105 ILE A CA 1
ATOM 776 C C . ILE A 1 105 ? 6.779 -8.453 -5.091 1.00 86.31 105 ILE A C 1
ATOM 778 O O . ILE A 1 105 ? 7.745 -8.629 -5.837 1.00 86.31 105 ILE A O 1
ATOM 782 N N . GLY A 1 106 ? 5.884 -9.418 -4.860 1.00 89.25 106 GLY A N 1
ATOM 783 C CA . GLY A 1 106 ? 6.049 -10.796 -5.331 1.00 89.25 106 GLY A CA 1
ATOM 784 C C . GLY A 1 106 ? 6.076 -10.933 -6.856 1.00 89.25 106 GLY A C 1
ATOM 785 O O . GLY A 1 106 ? 6.978 -11.581 -7.400 1.00 89.25 106 GLY A O 1
ATOM 786 N N . VAL A 1 107 ? 5.143 -10.292 -7.568 1.00 91.75 107 VAL A N 1
ATOM 787 C CA . VAL A 1 107 ? 5.125 -10.319 -9.044 1.00 91.75 107 VAL A CA 1
ATOM 788 C C . VAL A 1 107 ? 6.310 -9.547 -9.617 1.00 91.75 107 VAL A C 1
ATOM 790 O O . VAL A 1 107 ? 6.984 -10.070 -10.502 1.00 91.75 107 VAL A O 1
ATOM 793 N N . ALA A 1 108 ? 6.629 -8.359 -9.093 1.00 88.62 108 ALA A N 1
ATOM 794 C CA . ALA A 1 108 ? 7.775 -7.575 -9.559 1.00 88.62 108 ALA A CA 1
ATOM 795 C C . ALA A 1 108 ? 9.097 -8.354 -9.436 1.00 88.62 108 ALA A C 1
ATOM 797 O O . ALA A 1 108 ? 9.888 -8.404 -10.383 1.00 88.62 108 ALA A O 1
ATOM 798 N N . TRP A 1 109 ? 9.311 -9.028 -8.302 1.00 90.06 109 TRP A N 1
ATOM 799 C CA . TRP A 1 109 ? 10.485 -9.874 -8.087 1.00 90.06 109 TRP A CA 1
ATOM 800 C C . TRP A 1 109 ? 10.503 -11.089 -9.019 1.00 90.06 109 TRP A C 1
ATOM 802 O O . TRP A 1 109 ? 11.543 -11.406 -9.595 1.00 90.06 109 TRP A O 1
ATOM 812 N N . SER A 1 110 ? 9.350 -11.730 -9.228 1.00 92.19 110 SER A N 1
ATOM 813 C CA . SER A 1 110 ? 9.221 -12.873 -10.141 1.00 92.19 110 SER A CA 1
ATOM 814 C C . SER A 1 110 ? 9.553 -12.484 -11.584 1.00 92.19 110 SER A C 1
ATOM 816 O O . SER A 1 110 ? 10.318 -13.180 -12.251 1.00 92.19 110 SER A O 1
ATOM 818 N N . VAL A 1 111 ? 9.041 -11.343 -12.056 1.00 92.62 111 VAL A N 1
ATOM 819 C CA . VAL A 1 111 ? 9.337 -10.809 -13.394 1.00 92.62 111 VAL A CA 1
ATOM 820 C C . VAL A 1 111 ? 10.828 -10.502 -13.537 1.00 92.62 111 VAL A C 1
ATOM 822 O O . VAL A 1 111 ? 11.440 -10.912 -14.524 1.00 92.62 111 VAL A O 1
ATOM 825 N N . ALA A 1 112 ? 11.437 -9.847 -12.542 1.00 89.25 112 ALA A N 1
ATOM 826 C CA . ALA A 1 112 ? 12.871 -9.568 -12.547 1.00 89.25 112 ALA A CA 1
ATOM 827 C C . ALA A 1 112 ? 13.698 -10.864 -12.593 1.00 89.25 112 ALA A C 1
ATOM 829 O O . ALA A 1 112 ? 14.569 -11.014 -13.450 1.00 89.25 112 ALA A O 1
ATOM 830 N N . ALA A 1 113 ? 13.392 -11.833 -11.729 1.00 89.81 113 ALA A N 1
ATOM 831 C CA . ALA A 1 113 ? 14.093 -13.110 -11.681 1.00 89.81 113 ALA A CA 1
ATOM 832 C C . ALA A 1 113 ? 14.005 -13.865 -13.019 1.00 89.81 113 ALA A C 1
ATOM 834 O O . ALA A 1 113 ? 15.023 -14.349 -13.514 1.00 89.81 113 ALA A O 1
ATOM 835 N N . VAL A 1 114 ? 12.821 -13.927 -13.639 1.00 91.88 114 VAL A N 1
ATOM 836 C CA . VAL A 1 114 ? 12.632 -14.566 -14.953 1.00 91.88 114 VAL A CA 1
ATOM 837 C C . VAL A 1 114 ? 13.419 -13.834 -16.042 1.00 91.88 114 VAL A C 1
ATOM 839 O O . VAL A 1 114 ? 14.107 -14.481 -16.829 1.00 91.88 114 VAL A O 1
ATOM 842 N N . TYR A 1 115 ? 13.382 -12.501 -16.067 1.00 92.81 115 TYR A N 1
ATOM 843 C CA . TYR A 1 115 ? 14.114 -11.699 -17.051 1.00 92.81 115 TYR A CA 1
ATOM 844 C C . TYR A 1 115 ? 15.629 -11.962 -17.017 1.00 92.81 115 TYR A C 1
ATOM 846 O O . TYR A 1 115 ? 16.239 -12.223 -18.056 1.00 92.81 115 TYR A O 1
ATOM 854 N N . TRP A 1 116 ? 16.237 -11.964 -15.827 1.00 91.19 116 TRP A N 1
ATOM 855 C CA . TRP A 1 116 ? 17.671 -12.238 -15.673 1.00 91.19 116 TRP A CA 1
ATOM 856 C C . TRP A 1 116 ? 18.029 -13.693 -15.990 1.00 91.19 116 TRP A C 1
ATOM 858 O O . TRP A 1 116 ? 19.059 -13.951 -16.614 1.00 91.19 116 TRP A O 1
ATOM 868 N N . ARG A 1 117 ? 17.137 -14.642 -15.670 1.00 90.19 117 ARG A N 1
ATOM 869 C CA . ARG A 1 117 ? 17.287 -16.052 -16.062 1.00 90.19 117 ARG A CA 1
ATOM 870 C C . ARG A 1 117 ? 17.311 -16.234 -17.577 1.00 90.19 117 ARG A C 1
ATOM 872 O O . ARG A 1 117 ? 18.141 -16.993 -18.065 1.00 90.19 117 ARG A O 1
ATOM 879 N N . VAL A 1 118 ? 16.452 -15.528 -18.316 1.00 92.88 118 VAL A N 1
ATOM 880 C CA . VAL A 1 118 ? 16.429 -15.570 -19.790 1.00 92.88 118 VAL A CA 1
ATOM 881 C C . VAL A 1 118 ? 17.711 -14.986 -20.391 1.00 92.88 118 VAL A C 1
ATOM 883 O O . VAL A 1 118 ? 18.192 -15.490 -21.402 1.00 92.88 118 VAL A O 1
ATOM 886 N N . LYS A 1 119 ? 18.310 -13.974 -19.754 1.00 88.88 119 LYS A N 1
ATOM 887 C CA . LYS A 1 119 ? 19.603 -13.409 -20.177 1.00 88.88 119 LYS A CA 1
ATOM 888 C C . LYS A 1 119 ? 20.823 -14.265 -19.820 1.00 88.88 119 LYS A C 1
ATOM 890 O O . LYS A 1 119 ? 21.923 -13.939 -20.253 1.00 88.88 119 LYS A O 1
ATOM 895 N N . GLY A 1 120 ? 20.648 -15.348 -19.061 1.00 89.44 120 GLY A N 1
ATOM 896 C CA . GLY A 1 120 ? 21.746 -16.219 -18.633 1.00 89.44 120 GLY A CA 1
ATOM 897 C C . GLY A 1 120 ? 22.631 -15.621 -17.533 1.00 89.44 120 GLY A C 1
ATOM 898 O O . GLY A 1 120 ? 23.682 -16.179 -17.230 1.00 89.44 120 GLY A O 1
ATOM 899 N N . GLU A 1 121 ? 22.210 -14.518 -16.914 1.00 87.69 121 GLU A N 1
ATOM 900 C CA . GLU A 1 121 ? 22.939 -13.860 -15.829 1.00 87.69 121 GLU A CA 1
ATOM 901 C C . GLU A 1 121 ? 22.312 -14.179 -14.464 1.00 87.69 121 GLU A C 1
ATOM 903 O O . GLU A 1 121 ? 21.135 -14.537 -14.347 1.00 87.69 121 GLU A O 1
ATOM 908 N N . GLN A 1 122 ? 23.108 -14.075 -13.397 1.00 82.38 122 GLN A N 1
ATOM 909 C CA . GLN A 1 122 ? 22.595 -14.258 -12.041 1.00 82.38 122 GLN A CA 1
ATOM 910 C C . GLN A 1 122 ? 21.947 -12.970 -11.537 1.00 82.38 122 GLN A C 1
ATOM 912 O O . GLN A 1 122 ? 22.579 -11.916 -11.505 1.00 82.38 122 GLN A O 1
ATOM 917 N N . PHE A 1 123 ? 20.698 -13.074 -11.080 1.00 82.88 123 PHE A N 1
ATOM 918 C CA . PHE A 1 123 ? 20.007 -11.970 -10.426 1.00 82.88 123 PHE A CA 1
ATOM 919 C C . PHE A 1 123 ? 20.611 -11.719 -9.039 1.00 82.88 123 PHE A C 1
ATOM 921 O O . PHE A 1 123 ? 20.256 -12.384 -8.064 1.00 82.88 123 PHE A O 1
ATOM 928 N N . ARG A 1 124 ? 21.562 -10.785 -8.958 1.00 81.31 124 ARG A N 1
ATOM 929 C CA . ARG A 1 124 ? 22.198 -10.372 -7.704 1.00 81.31 124 ARG A CA 1
ATOM 930 C C . ARG A 1 124 ? 21.532 -9.098 -7.197 1.00 81.31 124 ARG A C 1
ATOM 932 O O . ARG A 1 124 ? 21.580 -8.069 -7.859 1.00 81.31 124 ARG A O 1
ATOM 939 N N . VAL A 1 125 ? 20.905 -9.186 -6.027 1.00 79.06 125 VAL A N 1
ATOM 940 C CA . VAL A 1 125 ? 20.267 -8.049 -5.355 1.00 79.06 125 VAL A CA 1
ATOM 941 C C . VAL A 1 125 ? 21.076 -7.730 -4.109 1.00 79.06 125 VAL A C 1
ATOM 943 O O . VAL A 1 125 ? 21.143 -8.552 -3.196 1.00 79.06 125 VAL A O 1
ATOM 946 N N . ASP A 1 126 ? 21.704 -6.558 -4.072 1.00 80.75 126 ASP A N 1
ATOM 947 C CA . ASP A 1 126 ? 22.429 -6.111 -2.887 1.00 80.75 126 ASP A CA 1
ATOM 948 C C . ASP A 1 126 ? 21.430 -5.640 -1.816 1.00 80.75 126 ASP A C 1
ATOM 950 O O . ASP A 1 126 ? 20.661 -4.706 -2.061 1.00 80.75 126 ASP A O 1
ATOM 954 N N . PRO A 1 127 ? 21.420 -6.245 -0.613 1.00 69.69 127 P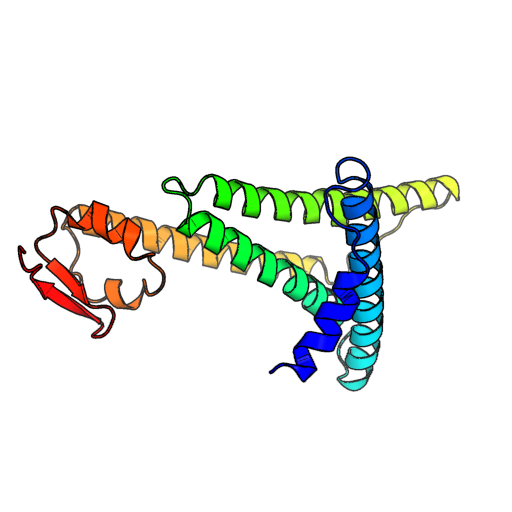RO A N 1
ATOM 955 C CA . PRO A 1 127 ? 20.416 -5.951 0.407 1.00 69.69 127 PRO A CA 1
ATOM 956 C C . PRO A 1 127 ? 20.539 -4.542 1.013 1.00 69.69 127 PRO A C 1
ATOM 958 O O . PRO A 1 127 ? 19.619 -4.091 1.690 1.00 69.69 127 PRO A O 1
ATOM 961 N N . GLY A 1 128 ? 21.638 -3.820 0.763 1.00 76.00 128 GLY A N 1
ATOM 962 C CA . GLY A 1 128 ? 21.812 -2.418 1.155 1.00 76.00 128 GLY A CA 1
ATOM 963 C C . GLY A 1 128 ? 21.362 -2.119 2.593 1.00 76.00 128 GLY A C 1
ATOM 964 O O . GLY A 1 128 ? 21.733 -2.813 3.536 1.00 76.00 128 GLY A O 1
ATOM 965 N N . SER A 1 129 ? 20.526 -1.091 2.757 1.00 76.75 129 SER A N 1
ATOM 966 C CA . SER A 1 129 ? 19.927 -0.690 4.038 1.00 76.75 129 SER A CA 1
ATOM 967 C C . SER A 1 129 ? 18.614 -1.412 4.376 1.00 76.75 129 SER A C 1
ATOM 969 O O . SER A 1 129 ? 17.965 -1.042 5.354 1.00 76.75 129 SER A O 1
ATOM 971 N N . LEU A 1 130 ? 18.195 -2.425 3.603 1.00 78.44 130 LEU A N 1
ATOM 972 C CA . LEU A 1 130 ? 16.923 -3.128 3.833 1.00 78.44 130 LEU A CA 1
ATOM 973 C C . LEU A 1 130 ? 16.894 -3.783 5.214 1.00 78.44 130 LEU A C 1
ATOM 975 O O . LEU A 1 130 ? 15.881 -3.708 5.900 1.00 78.44 130 LEU A O 1
ATOM 979 N N . ALA A 1 131 ? 18.020 -4.347 5.661 1.00 80.69 131 ALA A N 1
ATOM 980 C CA . ALA A 1 131 ? 18.130 -4.946 6.989 1.00 80.69 131 ALA A CA 1
ATOM 981 C C . ALA A 1 131 ? 17.829 -3.935 8.112 1.00 80.69 131 ALA A C 1
ATOM 983 O O . ALA A 1 131 ? 17.125 -4.262 9.068 1.00 80.69 131 ALA A O 1
ATOM 984 N N . PHE A 1 132 ? 18.299 -2.691 7.973 1.00 82.75 132 PHE A N 1
ATOM 985 C CA . PHE A 1 132 ? 18.017 -1.620 8.930 1.00 82.75 132 PHE A CA 1
ATOM 986 C C . PHE A 1 132 ? 16.529 -1.241 8.923 1.00 82.75 132 PHE A C 1
ATOM 988 O O . PHE A 1 132 ? 15.903 -1.210 9.981 1.00 82.75 132 PHE A O 1
ATOM 995 N N . SER A 1 133 ? 15.941 -1.031 7.740 1.00 81.25 133 SER A N 1
ATOM 996 C CA . SER A 1 133 ? 14.517 -0.695 7.605 1.00 81.25 133 SER A CA 1
ATOM 997 C C . SER A 1 133 ? 13.596 -1.795 8.141 1.00 81.25 133 SER A C 1
ATOM 999 O O . SER A 1 133 ? 12.641 -1.489 8.849 1.00 81.25 133 SER A O 1
ATOM 1001 N N . VAL A 1 134 ? 13.899 -3.067 7.864 1.00 84.25 134 VAL A N 1
ATOM 1002 C CA . VAL A 1 134 ? 13.128 -4.218 8.364 1.00 84.25 134 VAL A CA 1
ATOM 1003 C C . VAL A 1 134 ? 13.231 -4.328 9.883 1.00 84.25 134 VAL A C 1
ATOM 1005 O O . VAL A 1 134 ? 12.219 -4.539 10.549 1.00 84.25 134 VAL A O 1
ATOM 1008 N N . THR A 1 135 ? 14.426 -4.140 10.447 1.00 86.06 135 THR A N 1
ATOM 1009 C CA . THR A 1 135 ? 14.629 -4.186 11.903 1.00 86.06 135 THR A CA 1
ATOM 1010 C C . THR A 1 135 ? 13.843 -3.079 12.600 1.00 86.06 135 THR A C 1
ATOM 1012 O O . THR A 1 135 ? 13.120 -3.349 13.556 1.00 86.06 135 THR A O 1
ATOM 1015 N N . LEU A 1 136 ? 13.923 -1.849 12.085 1.00 87.06 136 LEU A N 1
ATOM 1016 C CA . LEU A 1 136 ? 13.175 -0.710 12.613 1.00 87.06 136 LEU A CA 1
ATOM 1017 C C . LEU A 1 136 ? 11.666 -0.966 12.540 1.00 87.06 136 LEU A C 1
ATOM 1019 O O . LEU A 1 136 ? 10.987 -0.858 13.557 1.00 87.06 136 LEU A O 1
ATOM 1023 N N . PHE A 1 137 ? 11.150 -1.368 11.374 1.00 86.00 137 PHE A N 1
ATOM 1024 C CA . PHE A 1 137 ? 9.729 -1.682 11.198 1.00 86.00 137 PHE A CA 1
ATOM 1025 C C . PHE A 1 137 ? 9.257 -2.761 12.179 1.00 86.00 137 PHE A C 1
ATOM 1027 O O . PHE A 1 137 ? 8.217 -2.611 12.810 1.00 86.00 137 PHE A O 1
ATOM 1034 N N . THR A 1 138 ? 10.056 -3.812 12.365 1.00 89.62 138 THR A N 1
ATOM 1035 C CA . THR A 1 138 ? 9.742 -4.917 13.277 1.00 89.62 138 THR A CA 1
ATOM 1036 C C . THR A 1 138 ? 9.672 -4.446 14.733 1.00 89.62 138 THR A C 1
ATOM 1038 O O . THR A 1 138 ? 8.734 -4.800 15.442 1.00 89.62 138 THR A O 1
ATOM 1041 N N . ILE A 1 139 ? 10.609 -3.599 15.178 1.00 93.88 139 ILE A N 1
ATOM 1042 C CA . ILE A 1 139 ? 10.589 -3.018 16.531 1.00 93.88 139 ILE A CA 1
ATOM 1043 C C . ILE A 1 139 ? 9.318 -2.189 16.744 1.00 93.88 139 ILE A C 1
ATOM 1045 O O . ILE A 1 139 ? 8.617 -2.389 17.734 1.00 93.88 139 ILE A O 1
ATOM 1049 N N . PHE A 1 140 ? 8.990 -1.293 15.808 1.00 90.25 140 PHE A N 1
ATOM 1050 C CA . PHE A 1 140 ? 7.771 -0.487 15.898 1.00 90.25 140 PHE A CA 1
ATOM 1051 C C . PHE A 1 140 ? 6.506 -1.351 15.874 1.00 90.25 140 PHE A C 1
ATOM 1053 O O . PHE A 1 140 ? 5.597 -1.103 16.661 1.00 90.25 140 PHE A O 1
ATOM 1060 N N . ALA A 1 141 ? 6.464 -2.399 15.047 1.00 87.81 141 ALA A N 1
ATOM 1061 C CA . ALA A 1 141 ? 5.347 -3.337 15.009 1.00 87.81 141 ALA A CA 1
ATOM 1062 C C . ALA A 1 141 ? 5.148 -4.047 16.358 1.00 87.81 141 ALA A C 1
ATOM 1064 O O . ALA A 1 141 ? 4.018 -4.145 16.834 1.00 87.81 141 ALA A O 1
ATOM 1065 N N . PHE A 1 142 ? 6.229 -4.481 17.015 1.00 92.25 142 PHE A N 1
ATOM 1066 C CA . PHE A 1 142 ? 6.150 -5.067 18.355 1.00 92.25 142 PHE A CA 1
ATOM 1067 C C . PHE A 1 142 ? 5.686 -4.064 19.412 1.00 92.25 142 PHE A C 1
ATOM 1069 O O . PHE A 1 142 ? 4.864 -4.421 20.253 1.00 92.25 142 PHE A O 1
ATOM 1076 N N . ILE A 1 143 ? 6.158 -2.814 19.360 1.00 92.31 143 ILE A N 1
ATOM 1077 C CA . ILE A 1 143 ? 5.694 -1.750 20.264 1.00 92.31 143 ILE A CA 1
ATOM 1078 C C . ILE A 1 143 ? 4.193 -1.510 20.068 1.00 92.31 143 ILE A C 1
ATOM 1080 O O . ILE A 1 143 ? 3.446 -1.512 21.042 1.00 92.31 143 ILE A O 1
ATOM 1084 N N . CYS A 1 144 ? 3.731 -1.363 18.824 1.00 86.81 144 CYS A N 1
ATOM 1085 C CA . CYS A 1 144 ? 2.311 -1.194 18.519 1.00 86.81 144 CYS A CA 1
ATOM 1086 C C . CYS A 1 144 ? 1.478 -2.386 19.002 1.00 86.81 144 CYS A C 1
ATOM 1088 O O . CYS A 1 144 ? 0.448 -2.185 19.637 1.00 86.81 144 CYS A O 1
ATOM 1090 N N . MET A 1 145 ? 1.936 -3.618 18.765 1.00 85.06 145 MET A N 1
ATOM 1091 C CA . MET A 1 145 ? 1.257 -4.821 19.250 1.00 85.06 145 MET A CA 1
ATOM 1092 C C . MET A 1 145 ? 1.174 -4.838 20.782 1.00 85.06 145 MET A C 1
ATOM 1094 O O . MET A 1 145 ? 0.115 -5.117 21.334 1.00 85.06 145 MET A O 1
ATOM 1098 N N . ALA A 1 146 ? 2.258 -4.492 21.480 1.00 86.12 146 ALA A N 1
ATOM 1099 C CA . ALA A 1 146 ? 2.273 -4.425 22.938 1.00 86.12 146 ALA A CA 1
ATOM 1100 C C . ALA A 1 146 ? 1.302 -3.364 2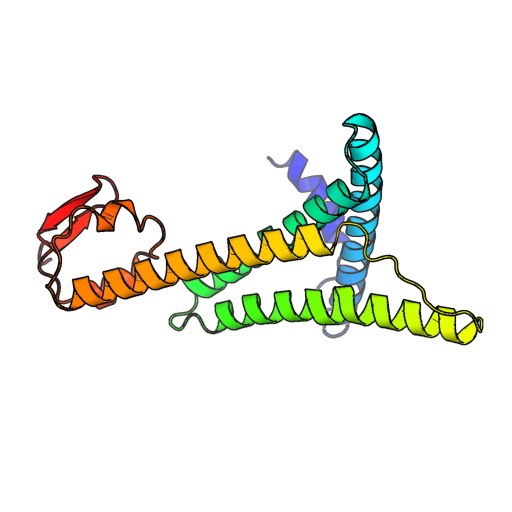3.481 1.00 86.12 146 ALA A C 1
ATOM 1102 O O . ALA A 1 146 ? 0.609 -3.632 24.458 1.00 86.12 146 ALA A O 1
ATOM 1103 N N . VAL A 1 147 ? 1.216 -2.194 22.836 1.00 84.62 147 VAL A N 1
ATOM 1104 C CA . VAL A 1 147 ? 0.264 -1.125 23.191 1.00 84.62 147 VAL A CA 1
ATOM 1105 C C . VAL A 1 147 ? -1.187 -1.556 22.957 1.00 84.62 147 VAL A C 1
ATOM 1107 O O . VAL A 1 147 ? -2.052 -1.285 23.785 1.00 84.62 147 VAL A O 1
ATOM 1110 N N . LEU A 1 148 ? -1.473 -2.253 21.855 1.00 77.81 148 LEU A N 1
ATOM 1111 C CA . LEU A 1 148 ? -2.821 -2.760 21.583 1.00 77.81 148 LEU A CA 1
ATOM 1112 C C . LEU A 1 148 ? -3.224 -3.845 22.588 1.00 77.81 148 LEU A C 1
ATOM 1114 O O . LEU A 1 148 ? -4.322 -3.799 23.138 1.00 77.81 148 LEU A O 1
ATOM 1118 N N . LEU A 1 149 ? -2.328 -4.793 22.873 1.00 78.88 149 LEU A N 1
ATOM 1119 C CA . LEU A 1 149 ? -2.585 -5.862 23.838 1.00 78.88 149 LEU A CA 1
ATOM 1120 C C . LEU A 1 149 ? -2.715 -5.334 25.268 1.00 78.88 149 LEU A C 1
ATOM 1122 O O . LEU A 1 149 ? -3.559 -5.830 26.010 1.00 78.88 149 LEU A O 1
ATOM 1126 N N . SER A 1 150 ? -1.926 -4.327 25.659 1.00 77.38 150 SER A N 1
ATOM 1127 C CA . SER A 1 150 ? -2.086 -3.691 26.967 1.00 77.38 150 SER A CA 1
ATOM 1128 C C . SER A 1 150 ? -3.424 -2.963 27.068 1.00 77.38 150 SER A C 1
ATOM 1130 O O . SER A 1 150 ? -4.095 -3.104 28.083 1.00 77.38 150 SER A O 1
ATOM 1132 N N . GLY A 1 151 ? -3.871 -2.279 26.009 1.00 72.06 151 GLY A N 1
ATOM 1133 C CA . GLY A 1 151 ? -5.204 -1.677 25.948 1.00 72.06 151 GLY A CA 1
ATOM 1134 C C . GLY A 1 151 ? -6.334 -2.702 26.104 1.00 72.06 151 GLY A C 1
ATOM 1135 O O . GLY A 1 151 ? -7.253 -2.486 26.889 1.00 72.06 151 GLY A O 1
ATOM 1136 N N . VAL A 1 152 ? -6.240 -3.849 25.424 1.00 71.50 152 VAL A N 1
ATOM 1137 C CA . VAL A 1 152 ? -7.226 -4.941 25.544 1.00 71.50 152 VAL A CA 1
ATOM 1138 C C . VAL A 1 152 ? -7.210 -5.565 26.942 1.00 71.50 152 VAL A C 1
ATOM 1140 O O . VAL A 1 152 ? -8.268 -5.777 27.531 1.00 71.50 152 VAL A O 1
ATOM 1143 N N . ALA A 1 153 ? -6.026 -5.834 27.498 1.00 70.75 153 ALA A N 1
ATOM 1144 C CA . ALA A 1 153 ? -5.889 -6.394 28.841 1.00 70.75 153 ALA A CA 1
ATOM 1145 C C . ALA A 1 153 ? -6.448 -5.445 29.913 1.00 70.75 153 ALA A C 1
ATOM 1147 O O . ALA A 1 153 ? -7.171 -5.884 30.806 1.00 70.75 153 ALA A O 1
ATOM 1148 N N . LEU A 1 154 ? -6.170 -4.145 29.790 1.00 65.38 154 LEU A N 1
ATOM 1149 C CA . LEU A 1 154 ? -6.706 -3.114 30.678 1.00 65.38 154 LEU A CA 1
ATOM 1150 C C . LEU A 1 154 ? -8.230 -2.984 30.541 1.00 65.38 154 LEU A C 1
ATOM 1152 O O . LEU A 1 154 ? -8.916 -2.871 31.553 1.00 65.38 154 LEU A O 1
ATOM 1156 N N . GLY A 1 155 ? -8.772 -3.054 29.321 1.00 61.22 155 GLY A N 1
ATOM 1157 C CA . GLY A 1 155 ? -10.220 -3.068 29.085 1.00 61.22 155 GLY A CA 1
ATOM 1158 C C . GLY A 1 155 ? -10.914 -4.285 29.706 1.00 61.22 155 GLY A C 1
ATOM 1159 O O . GLY A 1 155 ? -11.974 -4.152 30.313 1.00 61.22 155 GLY A O 1
ATOM 1160 N N . ALA A 1 156 ? -10.284 -5.462 29.636 1.00 60.16 156 ALA A N 1
ATOM 1161 C CA . ALA A 1 156 ? -10.791 -6.675 30.275 1.00 60.16 156 ALA A CA 1
ATOM 1162 C C . ALA A 1 156 ? -10.806 -6.565 31.812 1.00 60.16 156 ALA A C 1
ATOM 1164 O O . ALA A 1 156 ? -11.786 -6.954 32.440 1.00 60.16 156 ALA A O 1
ATOM 1165 N N . GLN A 1 157 ? -9.760 -5.988 32.415 1.00 62.06 157 GLN A N 1
ATOM 1166 C CA . GLN A 1 157 ? -9.699 -5.745 33.866 1.00 62.06 157 GLN A CA 1
ATOM 1167 C C . GLN A 1 157 ? -10.735 -4.717 34.346 1.00 62.06 157 GLN A C 1
ATOM 1169 O O . GLN A 1 157 ? -11.230 -4.793 35.473 1.00 62.06 157 GLN A O 1
ATOM 1174 N N . TRP A 1 158 ? -11.079 -3.763 33.482 1.00 57.19 158 TRP A N 1
ATOM 1175 C CA . TRP A 1 158 ? -12.154 -2.804 33.713 1.00 57.19 158 TRP A CA 1
ATOM 1176 C C . TRP A 1 158 ? -13.527 -3.474 33.744 1.00 57.19 158 TRP A C 1
ATOM 1178 O O . TRP A 1 158 ? -14.312 -3.221 34.653 1.00 57.19 158 TRP A O 1
ATOM 1188 N N . ALA A 1 159 ? -13.793 -4.375 32.793 1.00 56.69 159 ALA A N 1
ATOM 1189 C CA . ALA A 1 159 ? -15.041 -5.136 32.744 1.00 56.69 159 ALA A CA 1
ATOM 1190 C C . ALA A 1 159 ? -15.239 -6.031 33.984 1.00 56.69 159 ALA A C 1
ATOM 1192 O O . ALA A 1 159 ? -16.371 -6.310 34.367 1.00 56.69 159 ALA A O 1
ATOM 1193 N N . THR A 1 160 ? -14.153 -6.452 34.641 1.00 59.50 160 THR A N 1
ATOM 1194 C CA . THR A 1 160 ? -14.199 -7.231 35.889 1.00 59.50 160 THR A CA 1
ATOM 1195 C C . THR A 1 160 ? -14.248 -6.377 37.163 1.00 59.50 160 THR A C 1
ATOM 1197 O O . THR A 1 160 ? -14.341 -6.938 38.250 1.00 59.50 160 THR A O 1
ATOM 1200 N N . GLY A 1 161 ? -14.203 -5.041 37.059 1.00 59.00 161 GLY A N 1
ATOM 1201 C CA . GLY A 1 161 ? -14.321 -4.122 38.201 1.00 59.00 161 GLY A CA 1
ATOM 1202 C C . GLY A 1 161 ? -13.089 -4.047 39.111 1.00 59.00 161 GLY A C 1
ATOM 1203 O O . GLY A 1 161 ? -13.207 -3.629 40.260 1.00 59.00 161 GLY A O 1
ATOM 1204 N N . GLU A 1 162 ? -11.912 -4.453 38.624 1.00 57.59 162 GLU A N 1
ATOM 1205 C CA . GLU A 1 162 ? -10.711 -4.634 39.458 1.00 57.59 162 GLU A CA 1
ATOM 1206 C C . GLU A 1 162 ? -9.718 -3.449 39.389 1.00 57.59 162 GLU A C 1
ATOM 1208 O O . GLU A 1 162 ? -8.725 -3.435 40.118 1.00 57.59 162 GLU A O 1
ATOM 1213 N N . LEU A 1 163 ? -9.971 -2.430 38.547 1.00 58.00 163 LEU A N 1
ATOM 1214 C CA . LEU A 1 163 ? -9.094 -1.258 38.365 1.00 58.00 163 LEU A CA 1
ATOM 1215 C C . LEU A 1 163 ? -9.800 0.099 38.543 1.00 58.00 163 LEU A C 1
ATOM 1217 O O . LEU A 1 163 ? -10.928 0.294 38.096 1.00 58.00 163 LEU A O 1
ATOM 1221 N N . ASP A 1 164 ? -9.071 1.057 39.129 1.00 55.81 164 ASP A N 1
ATOM 1222 C CA . ASP A 1 164 ? -9.471 2.464 39.267 1.00 55.81 164 ASP A CA 1
ATOM 1223 C C . ASP A 1 164 ? -9.502 3.152 37.880 1.00 55.81 164 ASP A C 1
ATOM 1225 O O . ASP A 1 164 ? -8.535 3.049 37.113 1.00 55.81 164 ASP A O 1
ATOM 1229 N N . PRO A 1 165 ? -10.605 3.813 37.503 1.00 52.00 165 PRO A N 1
ATOM 1230 C CA . PRO A 1 165 ? -10.877 4.111 36.102 1.00 52.00 165 PRO A CA 1
ATOM 1231 C C . PRO A 1 165 ? -10.250 5.373 35.488 1.00 52.00 165 PRO A C 1
ATOM 1233 O O . PRO A 1 165 ? -10.310 5.553 34.268 1.00 52.00 165 PRO A O 1
ATOM 1236 N N . ALA A 1 166 ? -9.641 6.248 36.287 1.00 50.31 166 ALA A N 1
ATOM 1237 C CA . ALA A 1 166 ? -9.131 7.543 35.823 1.00 50.31 166 ALA A CA 1
ATOM 1238 C C . ALA A 1 166 ? -8.024 7.499 34.733 1.00 50.31 166 ALA A C 1
ATOM 1240 O O . ALA A 1 166 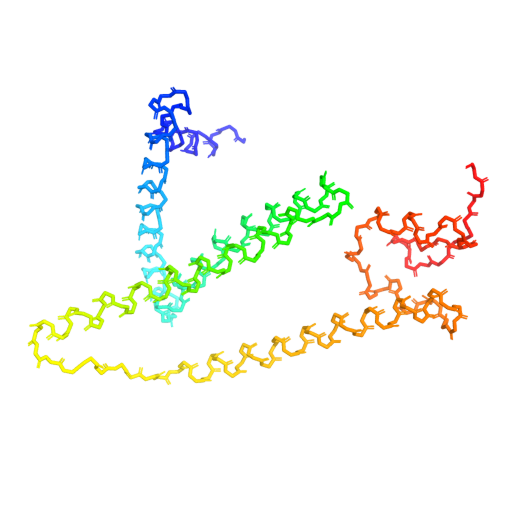? -8.083 8.305 33.802 1.00 50.31 166 ALA A O 1
ATOM 1241 N N . PRO A 1 167 ? -7.022 6.594 34.759 1.00 54.03 167 PRO A N 1
ATOM 1242 C CA . PRO A 1 167 ? -5.960 6.609 33.749 1.00 54.03 167 PRO A CA 1
ATOM 1243 C C . PRO A 1 167 ? -6.408 6.066 32.379 1.00 54.03 167 PRO A C 1
ATOM 1245 O O . PRO A 1 167 ? -5.843 6.461 31.356 1.00 54.03 167 PRO A O 1
ATOM 1248 N N . LEU A 1 168 ? -7.436 5.208 32.323 1.00 50.94 168 LEU A N 1
ATOM 1249 C CA . LEU A 1 168 ? -7.876 4.551 31.083 1.00 50.94 168 LEU A CA 1
ATOM 1250 C C . LEU A 1 168 ? -8.572 5.494 30.090 1.00 50.94 168 LEU A C 1
ATOM 1252 O O . LEU A 1 168 ? -8.342 5.369 28.887 1.00 50.94 168 LEU A O 1
ATOM 1256 N N . CYS A 1 169 ? -9.366 6.461 30.565 1.00 50.31 169 CYS A N 1
ATOM 1257 C CA . CYS A 1 169 ? -10.095 7.391 29.684 1.00 50.31 169 CYS A CA 1
ATOM 1258 C C . CYS A 1 169 ? -9.126 8.240 28.828 1.00 50.31 169 CYS A C 1
ATOM 1260 O O . CYS A 1 169 ? -9.423 8.587 27.689 1.00 50.31 169 CYS A O 1
ATOM 1262 N N . SER A 1 170 ? -7.919 8.515 29.342 1.00 48.88 170 SER A N 1
ATOM 1263 C CA . SER A 1 170 ? -6.872 9.266 28.630 1.00 48.88 170 SER A CA 1
ATOM 1264 C C . SER A 1 170 ? -6.127 8.459 27.558 1.00 48.88 170 SER A C 1
ATOM 1266 O O . SER A 1 170 ? -5.538 9.031 26.640 1.00 48.88 170 SER A O 1
ATOM 1268 N N . MET A 1 171 ? -6.142 7.130 27.671 1.00 49.81 171 MET A N 1
ATOM 1269 C CA . MET A 1 171 ? -5.335 6.218 26.856 1.00 49.81 171 MET A CA 1
ATOM 1270 C C . MET A 1 171 ? -6.131 5.628 25.686 1.00 49.81 171 MET A C 1
ATOM 1272 O O . MET A 1 171 ? -5.553 5.067 24.756 1.00 49.81 171 MET A O 1
ATOM 1276 N N . TRP A 1 172 ? -7.455 5.804 25.713 1.00 49.56 172 TRP A N 1
ATOM 1277 C CA . TRP A 1 172 ? -8.403 5.249 24.756 1.00 49.56 172 TRP A CA 1
ATOM 1278 C C . TRP A 1 172 ? -9.207 6.326 23.983 1.00 49.56 172 TRP A C 1
ATOM 1280 O O . TRP A 1 172 ? -10.430 6.240 23.892 1.00 49.56 172 TRP A O 1
ATOM 1290 N N . PRO A 1 173 ? -8.578 7.340 23.351 1.00 43.56 173 PRO A N 1
ATOM 1291 C CA . PRO A 1 173 ? -9.293 8.308 22.510 1.00 43.56 173 PRO A CA 1
ATOM 1292 C C . PRO A 1 173 ? -9.839 7.716 21.186 1.00 43.56 173 PRO A C 1
ATOM 1294 O O . PRO A 1 173 ? -10.331 8.463 20.346 1.00 43.56 173 PRO A O 1
ATOM 1297 N N . PHE A 1 174 ? -9.735 6.396 20.970 1.00 42.78 174 PHE A N 1
ATOM 1298 C CA . PHE A 1 174 ? -10.018 5.717 19.696 1.00 42.78 174 PHE A CA 1
ATOM 1299 C C . PHE A 1 174 ? -11.033 4.556 19.786 1.00 42.78 174 PHE A C 1
ATOM 1301 O O . PHE A 1 174 ? -11.140 3.787 18.828 1.00 42.78 174 PHE A O 1
ATOM 1308 N N . ALA A 1 175 ? -11.814 4.422 20.871 1.00 43.00 175 ALA A N 1
ATOM 1309 C CA . ALA A 1 175 ? -13.010 3.566 20.805 1.00 43.00 175 ALA A CA 1
ATOM 1310 C C . ALA A 1 175 ? -14.011 4.161 19.816 1.00 43.00 175 ALA A C 1
ATOM 1312 O O . ALA A 1 175 ? -14.360 5.334 19.969 1.00 43.00 175 ALA A O 1
ATOM 1313 N N . PRO A 1 176 ? -14.580 3.369 18.900 1.00 40.97 176 PRO A N 1
ATOM 1314 C CA . PRO A 1 176 ? -15.892 3.695 18.371 1.00 40.97 176 PRO A CA 1
ATOM 1315 C C . PRO A 1 176 ? -16.914 3.669 19.524 1.00 40.97 176 PRO A C 1
ATOM 1317 O O . PRO A 1 176 ? -17.012 2.679 20.250 1.00 40.97 176 PRO A O 1
ATOM 1320 N N . GLU A 1 177 ? -17.667 4.763 19.683 1.00 43.19 177 GLU A N 1
ATOM 1321 C CA . GLU A 1 177 ? -18.739 4.965 20.683 1.00 43.19 177 GLU A CA 1
ATOM 1322 C C . GLU A 1 177 ? -19.756 3.804 20.735 1.00 43.19 177 GLU A C 1
ATOM 1324 O O . GLU A 1 177 ? -20.377 3.561 21.767 1.00 43.19 177 GLU A O 1
ATOM 1329 N N . GLU A 1 178 ? -19.883 3.051 19.641 1.00 43.84 178 GLU A N 1
ATOM 1330 C CA . GLU A 1 178 ? -20.858 1.973 19.455 1.00 43.84 178 GLU A CA 1
ATOM 1331 C C . GLU A 1 178 ? -20.494 0.669 20.190 1.00 43.84 178 GLU A C 1
ATOM 1333 O O . GLU A 1 178 ? -21.367 0.021 20.757 1.00 43.84 178 GLU A O 1
ATOM 1338 N N . GLN A 1 179 ? -19.202 0.328 20.301 1.00 40.41 179 GLN A N 1
ATOM 1339 C CA . GLN A 1 179 ? -18.735 -0.826 21.098 1.00 40.41 179 GLN A CA 1
ATOM 1340 C C . GLN A 1 179 ? -18.822 -0.551 22.609 1.00 40.41 179 GLN A C 1
ATOM 1342 O O . GLN A 1 179 ? -18.934 -1.471 23.417 1.00 40.41 179 GLN A O 1
ATOM 1347 N N . LEU A 1 180 ? -18.797 0.729 22.997 1.00 43.31 180 LEU A N 1
ATOM 1348 C CA . LEU A 1 180 ? -18.972 1.146 24.384 1.00 43.31 180 LEU A CA 1
ATOM 1349 C C . LEU A 1 180 ? -20.440 1.028 24.818 1.00 43.31 180 LEU A C 1
ATOM 1351 O O . LEU A 1 180 ? -20.694 0.740 25.981 1.00 43.31 180 LEU A O 1
ATOM 1355 N N . GLY A 1 181 ? -21.401 1.202 23.904 1.00 39.38 181 GLY A N 1
ATOM 1356 C CA . GLY A 1 181 ? -22.836 1.079 24.186 1.00 39.38 181 GLY A CA 1
ATOM 1357 C C . GLY A 1 181 ? -23.260 -0.320 24.642 1.00 39.38 181 GLY A C 1
ATOM 1358 O O . GLY A 1 181 ? -24.021 -0.434 25.599 1.00 39.38 181 GLY A O 1
ATOM 1359 N N . ASP A 1 182 ? -22.707 -1.373 24.033 1.00 39.12 182 ASP A N 1
ATOM 1360 C CA . ASP A 1 182 ? -23.029 -2.764 24.397 1.00 39.12 182 ASP A CA 1
ATOM 1361 C C . ASP A 1 182 ? -22.317 -3.227 25.681 1.00 39.12 182 ASP A C 1
ATOM 1363 O O . ASP A 1 182 ? -22.866 -4.011 26.450 1.00 39.12 182 ASP A O 1
ATOM 1367 N N . LEU A 1 183 ? -21.119 -2.702 25.970 1.00 43.16 183 LEU A N 1
ATOM 1368 C CA . LEU A 1 183 ? -20.388 -2.981 27.217 1.00 43.16 183 LEU A CA 1
ATOM 1369 C C . LEU A 1 183 ? -20.880 -2.142 28.411 1.00 43.16 183 LEU A C 1
ATOM 1371 O O . LEU A 1 183 ? -20.663 -2.527 29.558 1.00 43.16 183 LEU A O 1
ATOM 1375 N N . THR A 1 184 ? -21.535 -1.001 28.162 1.00 44.62 184 THR A N 1
ATOM 1376 C CA . THR A 1 184 ? -22.061 -0.100 29.208 1.00 44.62 184 THR A CA 1
ATOM 1377 C C . THR A 1 184 ? -23.560 -0.231 29.456 1.00 44.62 184 THR A C 1
ATOM 1379 O O . THR A 1 184 ? -24.072 0.456 30.339 1.00 44.62 184 THR A O 1
ATOM 1382 N N . ALA A 1 185 ? -24.262 -1.135 28.765 1.00 45.41 185 ALA A N 1
ATOM 1383 C CA . ALA A 1 185 ? -25.672 -1.415 29.044 1.00 45.41 185 ALA A CA 1
ATOM 1384 C C . ALA A 1 185 ? -25.913 -1.855 30.509 1.00 45.41 185 ALA A C 1
ATOM 1386 O O . ALA A 1 185 ? -26.984 -1.590 31.052 1.00 45.41 185 ALA A O 1
ATOM 1387 N N . ASP A 1 186 ? -24.886 -2.414 31.165 1.00 43.72 186 ASP A N 1
ATOM 1388 C CA . ASP A 1 186 ? -24.872 -2.776 32.591 1.00 43.72 186 ASP A CA 1
ATOM 1389 C C . ASP A 1 186 ? -23.955 -1.884 33.465 1.00 43.72 186 ASP A C 1
ATOM 1391 O O . ASP A 1 186 ? -23.806 -2.130 34.664 1.00 43.72 186 ASP A O 1
ATOM 1395 N N . ALA A 1 187 ? -23.326 -0.837 32.911 1.00 52.59 187 ALA A N 1
ATOM 1396 C CA . ALA A 1 187 ? -22.356 -0.017 33.645 1.00 52.59 187 ALA A CA 1
ATOM 1397 C C . ALA A 1 187 ? -23.014 1.177 34.361 1.00 52.59 187 ALA A C 1
ATOM 1399 O O . ALA A 1 187 ? -23.646 2.038 33.751 1.00 52.59 187 ALA A O 1
ATOM 1400 N N . GLU A 1 188 ? -22.789 1.279 35.673 1.00 53.22 188 GLU A N 1
ATOM 1401 C CA . GLU A 1 188 ? -23.279 2.367 36.537 1.00 53.22 188 GLU A CA 1
ATOM 1402 C C . GLU A 1 188 ? -22.628 3.740 36.221 1.00 53.22 188 GLU A C 1
ATOM 1404 O O . GLU A 1 188 ? -23.133 4.792 36.621 1.00 53.22 188 GLU A O 1
ATOM 1409 N N . TYR A 1 189 ? -21.542 3.750 35.437 1.00 52.38 189 TYR A N 1
ATOM 1410 C CA . TYR A 1 189 ? -20.746 4.930 35.089 1.00 52.38 189 TYR A CA 1
ATOM 1411 C C . TYR A 1 189 ? -20.379 4.979 33.593 1.00 52.38 189 TYR A C 1
ATOM 1413 O O . TYR A 1 189 ? -20.053 3.965 32.981 1.00 52.38 189 TYR A O 1
ATOM 1421 N N . ARG A 1 190 ? -20.382 6.187 33.011 1.00 51.91 190 ARG A N 1
ATOM 1422 C CA . ARG A 1 190 ? -20.003 6.513 31.625 1.00 51.91 190 ARG A CA 1
ATOM 1423 C C . ARG A 1 190 ? -18.726 7.370 31.603 1.00 51.91 190 ARG A C 1
ATOM 1425 O O . ARG A 1 190 ? -18.625 8.350 32.345 1.00 51.91 190 ARG A O 1
ATOM 1432 N N . CYS A 1 191 ? -17.770 7.038 30.730 1.00 52.09 191 CYS A N 1
ATOM 1433 C CA . CYS A 1 191 ? -16.587 7.879 30.477 1.00 52.09 191 CYS A CA 1
ATOM 1434 C C . CYS A 1 191 ? -16.990 9.106 29.642 1.00 52.09 191 CYS A C 1
ATOM 1436 O O . CYS A 1 191 ? -17.478 8.953 28.522 1.00 52.09 191 CYS A O 1
ATOM 1438 N N . ASP A 1 192 ? -16.797 10.316 30.175 1.00 52.72 192 ASP A N 1
ATOM 1439 C CA . ASP A 1 192 ? -17.001 11.570 29.442 1.00 52.72 192 ASP A CA 1
ATOM 1440 C C . ASP A 1 192 ? -15.695 11.950 28.723 1.00 52.72 192 ASP A C 1
ATOM 1442 O O . ASP A 1 192 ? -14.763 12.500 29.317 1.00 52.72 192 ASP A O 1
ATOM 1446 N N . MET A 1 193 ? -15.631 11.653 27.422 1.00 49.16 193 MET A N 1
ATOM 1447 C CA . MET A 1 193 ? -14.462 11.895 26.561 1.00 49.16 193 MET A CA 1
ATOM 1448 C C . MET A 1 193 ? -14.091 13.381 26.441 1.00 49.16 193 MET A C 1
ATOM 1450 O O . MET A 1 193 ? -12.954 13.705 26.106 1.00 49.16 193 MET A O 1
ATOM 1454 N N . HIS A 1 194 ? -15.024 14.297 26.719 1.00 45.53 194 HIS A N 1
ATOM 1455 C CA . HIS A 1 194 ? -14.769 15.736 26.664 1.00 45.53 194 HIS A CA 1
ATOM 1456 C C . HIS A 1 194 ? -14.055 16.258 27.913 1.00 45.53 194 HIS A C 1
ATOM 1458 O O . HIS A 1 194 ? -13.380 17.288 27.843 1.00 45.53 194 HIS A O 1
ATOM 1464 N N . LYS A 1 195 ? -14.213 15.567 29.045 1.00 47.62 195 LYS A N 1
ATOM 1465 C CA . LYS A 1 195 ? -13.637 15.955 30.339 1.00 47.62 195 LYS A CA 1
ATOM 1466 C C . LYS A 1 195 ? -12.525 15.026 30.815 1.00 47.62 195 LYS A C 1
ATOM 1468 O O . LYS A 1 195 ? -11.751 15.424 31.677 1.00 47.62 195 LYS A O 1
ATOM 1473 N N . GLY A 1 196 ? -12.422 13.821 30.252 1.00 48.19 196 GLY A N 1
ATOM 1474 C CA . GLY A 1 196 ? -11.505 12.789 30.740 1.00 48.19 196 GLY A CA 1
ATOM 1475 C C . GLY A 1 196 ? -11.879 12.286 32.138 1.00 48.19 196 GLY A C 1
ATOM 1476 O O . GLY A 1 196 ? -11.026 11.772 32.854 1.00 48.19 196 GLY A O 1
ATOM 1477 N N . GLU A 1 197 ? -13.140 12.461 32.535 1.00 46.38 197 GLU A N 1
ATOM 1478 C CA . GLU A 1 197 ? -13.662 12.142 33.861 1.00 46.38 197 GLU A CA 1
ATOM 1479 C C . GLU A 1 197 ? -14.810 11.137 33.755 1.00 46.38 197 GLU A C 1
ATOM 1481 O O . GLU A 1 197 ? -15.460 10.976 32.718 1.00 46.38 197 GLU A O 1
ATOM 1486 N N . MET A 1 198 ? -15.066 10.453 34.862 1.00 50.59 198 MET A N 1
ATOM 1487 C CA . MET A 1 198 ? -16.124 9.468 34.968 1.00 50.59 198 MET A CA 1
ATOM 1488 C C . MET A 1 198 ? -17.412 10.122 35.476 1.00 50.59 198 MET A C 1
ATOM 1490 O O . MET A 1 198 ? -17.408 10.791 36.508 1.00 50.59 198 MET A O 1
ATOM 1494 N N . THR A 1 199 ? -18.523 9.924 34.766 1.00 53.47 199 THR A N 1
ATOM 1495 C CA . THR A 1 199 ? -19.838 10.471 35.138 1.00 53.47 199 THR A CA 1
ATOM 1496 C C . THR A 1 199 ? -20.837 9.341 35.400 1.00 53.47 199 THR A C 1
ATOM 1498 O O . THR A 1 199 ? -20.759 8.310 34.736 1.00 53.47 199 THR A O 1
ATOM 1501 N N . PRO A 1 200 ? -21.769 9.471 36.362 1.00 56.22 200 PRO A N 1
ATOM 1502 C CA . PRO A 1 200 ? -22.805 8.461 36.578 1.00 56.22 200 PRO A CA 1
ATOM 1503 C C . PRO A 1 200 ? -23.669 8.304 35.324 1.00 56.22 200 PRO A C 1
ATOM 1505 O O . PRO A 1 200 ? -24.097 9.306 34.743 1.00 56.22 200 PRO A O 1
ATOM 1508 N N . ALA A 1 201 ? -23.947 7.068 34.908 1.00 59.50 201 ALA A N 1
ATOM 1509 C CA . ALA A 1 201 ? -24.840 6.820 33.785 1.00 59.50 201 ALA A CA 1
ATOM 1510 C C . ALA A 1 201 ? -26.273 7.211 34.190 1.00 59.50 201 ALA A C 1
ATOM 1512 O O . ALA A 1 201 ? -26.910 6.556 35.017 1.00 59.50 201 ALA A O 1
ATOM 1513 N N . SER A 1 202 ? -26.797 8.314 33.647 1.00 53.25 202 SER A N 1
ATOM 1514 C CA . SER A 1 202 ? -28.194 8.685 33.872 1.00 53.25 202 SER A CA 1
ATOM 1515 C C . SER A 1 202 ? -29.097 7.637 33.221 1.00 53.25 202 SER A C 1
ATOM 1517 O O . SER A 1 202 ? -29.112 7.533 31.995 1.00 53.25 202 SER A O 1
ATOM 1519 N N . ARG A 1 203 ? -29.856 6.874 34.020 1.00 44.47 203 ARG A N 1
ATOM 1520 C CA . ARG A 1 203 ? -30.961 6.049 33.508 1.00 44.47 203 ARG A CA 1
ATOM 1521 C C . ARG A 1 203 ? -31.988 6.976 32.855 1.00 44.47 203 ARG A C 1
ATOM 1523 O O . ARG A 1 203 ? -32.688 7.696 33.569 1.00 44.47 203 ARG A O 1
ATOM 1530 N N . SER A 1 204 ? -32.054 6.968 31.529 1.00 39.81 204 SER A N 1
ATOM 1531 C CA . SER A 1 204 ? -33.117 7.589 30.731 1.00 39.81 204 SER A CA 1
ATOM 1532 C C . SER A 1 204 ? -33.787 6.533 29.877 1.00 39.81 204 SER A C 1
ATOM 1534 O O . SER A 1 204 ? -33.025 5.860 29.148 1.00 39.81 204 SER A O 1
#

Sequence (204 aa):
MHFLTVFWKVLFACVPPTEYWNGWACFVVSISVIGLLTAIIGDLASHFGCTVGLRDTVTAVVFVALGTSIPDTFASKVAATQDQYADASVGNVTGSNAVNVFLGIGVAWSVAAVYWRVKGEQFRVDPGSLAFSVTLFTIFAFICMAVLLSGVALGAQWATGELDPAPLCSMWPFAPEEQLGDLTADAEYRCDMHKGEMTPASRS

pLDDT: mean 73.83, std 15.08, range [39.12, 93.88]